Protein AF-H1SDD8-F1 (afdb_monomer_lite)

Secondary structure (DSSP, 8-state):
-HHHHHHHTTSS-TT----SSS-HHHHHHHHHHHHHTTS--S----HHHHHHHT--HHHHHHHHHHHHHHHHTS---SSSEEEEEETTTTEEEEEEEETTEEEEEEEEEEEEE-TTTSPPP--EEEEEEEEES--EE--HHHIIIIIHHHHHH-THHHHHTTEEEE-TT--EE-S--HHHHHHHHTTSSEEEEPSSTT-TTTTEEEE---SS---EE--S-GGGGGSS--EEESS-BEE-S-HHHHHHHHHSS-TTTSS-HHHHHHHHHH--TTSPPEEEEEEEEEEEE----------SS----PPPTTPPP---

Structure (mmCIF, N/CA/C/O backbone):
data_AF-H1SDD8-F1
#
_entry.id   AF-H1SDD8-F1
#
loop_
_atom_site.group_PDB
_atom_site.id
_atom_site.type_symbol
_atom_site.label_atom_id
_atom_site.label_alt_id
_atom_site.label_comp_id
_atom_site.label_asym_id
_atom_site.label_entity_id
_atom_site.label_seq_id
_atom_site.pdbx_PDB_ins_code
_atom_site.Cartn_x
_atom_site.Cartn_y
_atom_site.Cartn_z
_atom_site.occupancy
_atom_site.B_iso_or_equiv
_atom_site.auth_seq_id
_atom_site.auth_comp_id
_atom_site.auth_asym_id
_atom_site.auth_atom_id
_atom_site.pdbx_PDB_model_num
ATOM 1 N N . MET A 1 1 ? -33.979 -4.127 20.582 1.00 81.62 1 MET A N 1
ATOM 2 C CA . MET A 1 1 ? -32.885 -5.125 20.719 1.00 81.62 1 MET A CA 1
ATOM 3 C C . MET A 1 1 ? -31.499 -4.527 20.467 1.00 81.62 1 MET A C 1
ATOM 5 O O . MET A 1 1 ? -30.601 -4.806 21.251 1.00 81.62 1 MET A O 1
ATOM 9 N N . LEU A 1 2 ? -31.324 -3.675 19.447 1.00 91.50 2 LEU A N 1
ATOM 10 C CA . LEU A 1 2 ? -30.033 -3.052 19.117 1.00 91.50 2 LEU A CA 1
ATOM 11 C C . LEU A 1 2 ? -29.410 -2.240 20.269 1.00 91.50 2 LEU A C 1
ATOM 13 O O . LEU A 1 2 ? -28.258 -2.484 20.609 1.00 91.50 2 LEU A O 1
ATOM 17 N N . THR A 1 3 ? -30.174 -1.357 20.925 1.00 93.31 3 THR A N 1
ATOM 18 C CA . THR A 1 3 ? -29.691 -0.533 22.054 1.00 93.31 3 THR A CA 1
ATOM 19 C C . THR A 1 3 ? -29.060 -1.377 23.159 1.00 93.31 3 THR A C 1
ATOM 21 O O . THR A 1 3 ? -27.933 -1.122 23.565 1.00 93.31 3 THR A O 1
ATOM 24 N N . ARG A 1 4 ? -29.742 -2.447 23.595 1.00 91.94 4 ARG A N 1
ATOM 25 C CA . ARG A 1 4 ? -29.221 -3.365 24.623 1.00 91.94 4 ARG A CA 1
ATOM 26 C C . ARG A 1 4 ? -27.908 -4.016 24.194 1.00 91.94 4 ARG A C 1
ATOM 28 O O . ARG A 1 4 ? -27.012 -4.168 25.015 1.00 91.94 4 ARG A O 1
ATOM 35 N N . ARG A 1 5 ? -27.789 -4.384 22.915 1.00 91.06 5 ARG A N 1
ATOM 36 C CA . ARG A 1 5 ? -26.575 -5.002 22.376 1.00 91.06 5 ARG A CA 1
ATOM 37 C C . ARG A 1 5 ? -25.405 -4.019 22.360 1.00 91.06 5 ARG A C 1
ATOM 39 O O . ARG A 1 5 ? -24.327 -4.382 22.805 1.00 91.06 5 ARG A O 1
ATOM 46 N N . LEU A 1 6 ? -25.620 -2.789 21.896 1.00 93.69 6 LEU A N 1
ATOM 47 C CA . LEU A 1 6 ? -24.585 -1.748 21.878 1.00 93.69 6 LEU A CA 1
ATOM 48 C C . LEU A 1 6 ? -24.144 -1.352 23.294 1.00 93.69 6 LEU A C 1
ATOM 50 O O . LEU A 1 6 ? -22.951 -1.184 23.518 1.00 93.69 6 LEU A O 1
ATOM 54 N N . ILE A 1 7 ? -25.067 -1.302 24.264 1.00 93.25 7 ILE A N 1
ATOM 55 C CA . ILE A 1 7 ? -24.722 -1.118 25.685 1.00 93.25 7 ILE A CA 1
ATOM 56 C C . ILE A 1 7 ? -23.841 -2.274 26.173 1.00 93.25 7 ILE A C 1
ATOM 58 O O . ILE A 1 7 ? -22.775 -2.042 26.733 1.00 93.25 7 ILE A O 1
ATOM 62 N N . ALA A 1 8 ? -24.245 -3.524 25.919 1.00 90.25 8 ALA A N 1
ATOM 63 C CA . ALA A 1 8 ? -23.480 -4.700 26.339 1.00 90.25 8 ALA A CA 1
ATOM 64 C C . ALA A 1 8 ? -22.079 -4.771 25.704 1.00 90.25 8 ALA A C 1
ATOM 66 O O . ALA A 1 8 ? -21.167 -5.351 26.286 1.00 90.25 8 ALA A O 1
ATOM 67 N N . MET A 1 9 ? -21.903 -4.187 24.516 1.00 89.44 9 MET A N 1
ATOM 68 C CA . MET A 1 9 ? -20.621 -4.118 23.811 1.00 89.44 9 MET A CA 1
ATOM 69 C C . MET A 1 9 ? -19.802 -2.859 24.141 1.00 89.44 9 MET A C 1
ATOM 71 O O . MET A 1 9 ? -18.675 -2.745 23.662 1.00 89.44 9 MET A O 1
ATOM 75 N N . GLY A 1 10 ? -20.337 -1.939 24.953 1.00 91.06 10 GLY A N 1
ATOM 76 C CA . GLY A 1 10 ? -19.668 -0.700 25.357 1.00 91.06 10 GLY A CA 1
ATOM 77 C C . GLY A 1 10 ? -19.708 0.429 24.322 1.00 91.06 10 GLY A C 1
ATOM 78 O O . GLY A 1 10 ? -19.039 1.440 24.508 1.00 91.06 10 GLY A O 1
ATOM 79 N N . ASP A 1 11 ? -20.487 0.284 23.248 1.00 93.06 11 ASP A N 1
ATOM 80 C CA . ASP A 1 11 ? -20.639 1.311 22.207 1.00 93.06 11 ASP A CA 1
ATOM 81 C C . ASP A 1 11 ? -21.751 2.328 22.547 1.00 93.06 11 ASP A C 1
ATOM 83 O O . ASP A 1 11 ? -21.907 3.336 21.864 1.00 93.06 11 ASP A O 1
ATOM 87 N N . LEU A 1 12 ? -22.523 2.085 23.615 1.00 93.69 12 LEU A N 1
ATOM 88 C CA . LEU A 1 12 ? -23.492 3.022 24.190 1.00 93.69 12 LEU A CA 1
ATOM 89 C C . LEU A 1 12 ? -23.361 3.088 25.719 1.00 93.69 12 LEU A C 1
ATOM 91 O O . LEU A 1 12 ? -23.134 2.050 26.344 1.00 93.69 12 LEU A O 1
ATOM 95 N N . PRO A 1 13 ? -23.584 4.260 26.346 1.00 92.12 13 PRO A N 1
ATOM 96 C CA . PRO A 1 13 ? -23.609 4.380 27.800 1.00 92.12 13 PRO A CA 1
ATOM 97 C C . PRO A 1 13 ? -24.687 3.507 28.451 1.00 92.12 13 PRO A C 1
ATOM 99 O O . PRO A 1 13 ? -25.819 3.406 27.962 1.00 92.12 13 PRO A O 1
ATOM 102 N N . THR A 1 14 ? -24.360 2.932 29.607 1.00 92.00 14 THR A N 1
ATOM 103 C CA . THR A 1 14 ? -25.322 2.208 30.444 1.00 92.00 14 THR A CA 1
ATOM 104 C C . THR A 1 14 ? -26.494 3.116 30.818 1.00 92.00 14 THR A C 1
ATOM 106 O O . THR A 1 14 ? -26.300 4.273 31.175 1.00 92.00 14 THR A O 1
ATOM 109 N N . GLY A 1 15 ? -27.719 2.593 30.731 1.00 88.00 15 GLY A N 1
ATOM 110 C CA . GLY A 1 15 ? -28.938 3.350 31.034 1.00 88.00 15 GLY A CA 1
ATOM 111 C C . GLY A 1 15 ? -29.490 4.185 29.875 1.00 88.00 15 GLY A C 1
ATOM 112 O O . GLY A 1 15 ? -30.541 4.796 30.038 1.00 88.00 15 GLY A O 1
ATOM 113 N N . THR A 1 16 ? -28.846 4.181 28.699 1.00 89.50 16 THR A N 1
ATOM 114 C CA . THR A 1 16 ? -29.403 4.832 27.501 1.00 89.50 16 THR A CA 1
ATOM 115 C C . THR A 1 16 ? -30.778 4.229 27.163 1.00 89.50 16 THR A C 1
ATOM 117 O O . THR A 1 16 ? -30.857 3.020 26.905 1.00 89.50 16 THR A O 1
ATOM 120 N N . PRO A 1 17 ? -31.864 5.028 27.155 1.00 88.88 17 PRO A N 1
ATOM 121 C CA . PRO A 1 17 ? -33.187 4.533 26.799 1.00 88.88 17 PRO A CA 1
ATOM 122 C C . PRO A 1 17 ? -33.208 4.102 25.331 1.00 88.88 17 PRO A C 1
ATOM 124 O O . PRO A 1 17 ? -32.491 4.646 24.491 1.00 88.88 17 PRO A O 1
ATOM 127 N N . ALA A 1 18 ? -34.023 3.099 25.011 1.00 88.19 18 ALA A N 1
ATOM 128 C CA . ALA A 1 18 ? -34.218 2.693 23.626 1.00 88.19 18 ALA A CA 1
ATOM 129 C C . ALA A 1 18 ? -35.155 3.704 22.942 1.00 88.19 18 ALA A C 1
ATOM 131 O O . ALA A 1 18 ? -36.314 3.780 23.351 1.00 88.19 18 ALA A O 1
ATOM 132 N N . PRO A 1 19 ? -34.688 4.478 21.944 1.00 88.75 19 PRO A N 1
ATOM 133 C CA . PRO A 1 19 ? -35.568 5.387 21.224 1.00 88.75 19 PRO A CA 1
ATOM 134 C C . PRO A 1 19 ? -36.545 4.597 20.343 1.00 88.75 19 PRO A C 1
ATOM 136 O O . PRO A 1 19 ? -36.242 3.483 19.907 1.00 88.75 19 PRO A O 1
ATOM 139 N N . GLU A 1 20 ? -37.707 5.184 20.054 1.00 88.50 20 GLU A N 1
ATOM 140 C CA . GLU A 1 20 ? -38.685 4.607 19.118 1.00 88.50 20 GLU A CA 1
ATOM 141 C C . GLU A 1 20 ? -38.186 4.642 17.669 1.00 88.50 20 GLU A C 1
ATOM 143 O O . GLU A 1 20 ? -38.521 3.772 16.864 1.00 88.50 20 GLU A O 1
ATOM 148 N N . ARG A 1 21 ? -37.361 5.641 17.339 1.00 91.69 21 ARG A N 1
ATOM 149 C CA . ARG A 1 21 ? -36.772 5.842 16.015 1.00 91.69 21 ARG A CA 1
ATOM 150 C C . ARG A 1 21 ? -35.261 5.689 16.055 1.00 91.69 21 ARG A C 1
ATOM 152 O O . ARG A 1 21 ? -34.610 5.866 17.081 1.00 91.69 21 ARG A O 1
ATOM 159 N N . TYR A 1 22 ? -34.699 5.346 14.903 1.00 93.50 22 TYR A N 1
ATOM 160 C CA . TYR A 1 22 ? -33.258 5.251 14.736 1.00 93.50 22 TYR A CA 1
ATOM 161 C C . TYR A 1 22 ? -32.640 6.648 14.588 1.00 93.50 22 TYR A C 1
ATOM 163 O O . TYR A 1 22 ? -32.535 7.173 13.483 1.00 93.50 22 TYR A O 1
ATOM 171 N N . GLU A 1 23 ? -32.267 7.261 15.710 1.00 92.12 23 GLU A N 1
ATOM 172 C CA . GLU A 1 23 ? -31.730 8.624 15.752 1.00 92.12 23 GLU A CA 1
ATOM 173 C C . GLU A 1 23 ? -30.894 8.884 17.017 1.00 92.12 23 GLU A C 1
ATOM 175 O O . GLU A 1 23 ? -30.778 8.032 17.906 1.00 92.12 23 GLU A O 1
ATOM 180 N N . GLY A 1 24 ? -30.294 10.076 17.087 1.00 92.06 24 GLY A N 1
ATOM 181 C CA . GLY A 1 24 ? -29.612 10.585 18.275 1.00 92.06 24 GLY A CA 1
ATOM 182 C C . GLY A 1 24 ? -28.550 9.630 18.822 1.00 92.06 24 GLY A C 1
ATOM 183 O O . GLY A 1 24 ? -27.691 9.144 18.085 1.00 92.06 24 GLY A O 1
ATOM 184 N N . ALA A 1 25 ? -28.631 9.342 20.125 1.00 92.56 25 ALA A N 1
ATOM 185 C CA . ALA A 1 25 ? -27.662 8.502 20.824 1.00 92.56 25 ALA A CA 1
ATOM 186 C C . ALA A 1 25 ? -27.505 7.118 20.179 1.00 92.56 25 ALA A C 1
ATOM 188 O O . ALA A 1 25 ? -26.386 6.634 20.065 1.00 92.56 25 ALA A O 1
ATOM 189 N N . LEU A 1 26 ? -28.595 6.501 19.704 1.00 94.56 26 LEU A N 1
ATOM 190 C CA . LEU A 1 26 ? -28.535 5.173 19.092 1.00 94.56 26 LEU A CA 1
ATOM 191 C C . LEU A 1 26 ? -27.703 5.175 17.801 1.00 94.56 26 LEU A C 1
ATOM 193 O O . LEU A 1 26 ? -26.900 4.264 17.604 1.00 94.56 26 LEU A O 1
ATOM 197 N N . MET A 1 27 ? -27.862 6.201 16.959 1.00 95.50 27 MET A N 1
ATOM 198 C CA . MET A 1 27 ? -27.070 6.357 15.735 1.00 95.50 27 MET A CA 1
ATOM 199 C C . MET A 1 27 ? -25.587 6.578 16.057 1.00 95.50 27 MET A C 1
ATOM 201 O O . MET A 1 27 ? -24.725 5.954 15.439 1.00 95.50 27 MET A O 1
ATOM 205 N N . GLU A 1 28 ? -25.277 7.404 17.057 1.00 94.94 28 GLU A N 1
ATOM 206 C CA . GLU A 1 28 ? -23.892 7.626 17.493 1.00 94.94 28 GLU A CA 1
ATOM 207 C C . GLU A 1 28 ? -23.254 6.354 18.071 1.00 94.94 28 GLU A C 1
ATOM 209 O O . GLU A 1 28 ? -22.088 6.068 17.799 1.00 94.94 28 GLU A O 1
ATOM 214 N N . GLY A 1 29 ? -24.029 5.520 18.768 1.00 95.56 29 GLY A N 1
ATOM 215 C CA . GLY A 1 29 ? -23.564 4.208 19.219 1.00 95.56 29 GLY A CA 1
ATOM 216 C C . GLY A 1 29 ? -23.262 3.240 18.075 1.00 95.56 29 GLY A C 1
ATOM 217 O O . GLY A 1 29 ? -22.287 2.491 18.131 1.00 95.56 29 GLY A O 1
ATOM 218 N N . VAL A 1 30 ? -24.049 3.272 16.994 1.00 96.31 30 VAL A N 1
ATOM 219 C CA . VAL A 1 30 ? -23.735 2.492 15.786 1.00 96.31 30 VAL A CA 1
ATOM 220 C C . VAL A 1 30 ? -22.469 3.011 15.112 1.00 96.31 30 VAL A C 1
ATOM 222 O O . VAL A 1 30 ? -21.636 2.195 14.725 1.00 96.31 30 VAL A O 1
ATOM 225 N N . LYS A 1 31 ? -22.265 4.330 15.026 1.00 94.94 31 LYS A N 1
ATOM 226 C CA . LYS A 1 31 ? -21.018 4.902 14.489 1.00 94.94 31 LYS A CA 1
ATOM 227 C C . LYS A 1 31 ? -19.799 4.499 15.314 1.00 94.94 31 LYS A C 1
ATOM 229 O O . LYS A 1 31 ? -18.772 4.133 14.744 1.00 94.94 31 LYS A O 1
ATOM 234 N N . ALA A 1 32 ? -19.915 4.505 16.643 1.00 94.38 32 ALA A N 1
ATOM 235 C CA . ALA A 1 32 ? -18.865 4.020 17.538 1.00 94.38 32 ALA A CA 1
ATOM 236 C C . ALA A 1 32 ? -18.558 2.531 17.291 1.00 94.38 32 ALA A C 1
ATOM 238 O O . ALA A 1 32 ? -17.394 2.159 17.113 1.00 94.38 32 ALA A O 1
ATOM 239 N N . PHE A 1 33 ? -19.600 1.700 17.172 1.00 94.12 33 PHE A N 1
ATOM 240 C CA . PHE A 1 33 ? -19.468 0.288 16.816 1.00 94.12 33 PHE A CA 1
ATOM 241 C C . PHE A 1 33 ? -18.785 0.099 15.453 1.00 94.12 33 PHE A C 1
ATOM 243 O O . PHE A 1 33 ? -17.849 -0.694 15.345 1.00 94.12 33 PHE A O 1
ATOM 250 N N . GLN A 1 34 ? -19.218 0.824 14.419 1.00 92.12 34 GLN A N 1
ATOM 251 C CA . GLN A 1 34 ? -18.648 0.767 13.071 1.00 92.12 34 GLN A CA 1
ATOM 252 C C . GLN A 1 34 ? -17.165 1.133 13.083 1.00 92.12 34 GLN A C 1
ATOM 254 O O . GLN A 1 34 ? -16.343 0.350 12.606 1.00 92.12 34 GLN A O 1
ATOM 259 N N . ALA A 1 35 ? -16.813 2.253 13.718 1.00 87.62 35 ALA A N 1
ATOM 260 C CA . ALA A 1 35 ? -15.433 2.705 13.842 1.00 87.62 35 ALA A CA 1
ATOM 261 C C . ALA A 1 35 ? -14.548 1.658 14.538 1.00 87.62 35 ALA A C 1
ATOM 263 O O . ALA A 1 35 ? -13.446 1.363 14.073 1.00 87.62 35 ALA A O 1
ATOM 264 N N . ARG A 1 36 ? -15.042 1.039 15.620 1.00 86.75 36 ARG A N 1
ATOM 265 C CA . ARG A 1 36 ? -14.322 -0.013 16.353 1.00 86.75 36 ARG A CA 1
ATOM 266 C C . ARG A 1 36 ? -14.143 -1.302 15.546 1.00 86.75 36 ARG A C 1
ATOM 268 O O . ARG A 1 36 ? -13.187 -2.031 15.782 1.00 86.75 36 ARG A O 1
ATOM 275 N N . HIS A 1 37 ? -15.028 -1.569 14.589 1.00 85.69 37 HIS A N 1
ATOM 276 C CA . HIS A 1 37 ? -14.949 -2.724 13.689 1.00 85.69 37 HIS A CA 1
ATOM 277 C C . HIS A 1 37 ? -14.279 -2.405 12.341 1.00 85.69 37 HIS A C 1
ATOM 279 O O . HIS A 1 37 ? -14.292 -3.253 11.448 1.00 85.69 37 HIS A O 1
ATOM 285 N N . GLY A 1 38 ? -13.698 -1.210 12.176 1.00 78.00 38 GLY A N 1
ATOM 286 C CA . GLY A 1 38 ? -13.032 -0.800 10.935 1.00 78.00 38 GLY A CA 1
ATOM 287 C C . GLY A 1 38 ? -13.984 -0.627 9.745 1.00 78.00 38 GLY A C 1
ATOM 288 O O . GLY A 1 38 ? -13.569 -0.812 8.602 1.00 78.00 38 GLY A O 1
ATOM 289 N N . LEU A 1 39 ? -15.256 -0.324 10.014 1.00 85.62 39 LEU A N 1
ATOM 290 C CA . LEU A 1 39 ? -16.280 0.006 9.021 1.00 85.62 39 LEU A CA 1
ATOM 291 C C . LEU A 1 39 ? -16.423 1.528 8.884 1.00 85.62 39 LEU A C 1
ATOM 293 O O . LEU A 1 39 ? -16.072 2.272 9.804 1.00 85.62 39 LEU A O 1
ATOM 297 N N . GLU A 1 40 ? -17.010 1.975 7.774 1.00 84.56 40 GLU A N 1
ATOM 298 C CA . GLU A 1 40 ? -17.389 3.375 7.585 1.00 84.56 40 GLU A CA 1
ATOM 299 C C . GLU A 1 40 ? -18.383 3.776 8.682 1.00 84.56 40 GLU A C 1
ATOM 301 O O . GLU A 1 40 ? -19.420 3.138 8.861 1.00 84.56 40 GLU A O 1
ATOM 306 N N . ALA A 1 41 ? -18.043 4.806 9.459 1.00 91.81 41 ALA A N 1
ATOM 307 C CA . ALA A 1 41 ? -18.846 5.273 10.588 1.00 91.81 41 ALA A CA 1
ATOM 308 C C . ALA A 1 41 ? -19.965 6.227 10.128 1.00 91.81 41 ALA A C 1
ATOM 310 O O . ALA A 1 41 ? -20.083 7.358 10.605 1.00 91.81 41 ALA A O 1
ATOM 311 N N . ASP A 1 42 ? -20.763 5.779 9.162 1.00 92.19 42 ASP A N 1
ATOM 312 C CA . ASP A 1 42 ? -21.876 6.524 8.563 1.00 92.19 42 ASP A CA 1
ATOM 313 C C . ASP A 1 42 ? -23.170 6.444 9.393 1.00 92.19 42 ASP A C 1
ATOM 315 O O . ASP A 1 42 ? -24.102 7.223 9.193 1.00 92.19 42 ASP A O 1
ATOM 319 N N . GLY A 1 43 ? -23.226 5.530 10.364 1.00 93.88 43 GLY A N 1
ATOM 320 C CA . GLY A 1 43 ? -24.419 5.230 11.141 1.00 93.88 43 GLY A CA 1
ATOM 321 C C . GLY A 1 43 ? -25.449 4.407 10.367 1.00 93.88 43 GLY A C 1
ATOM 322 O O . GLY A 1 43 ? -26.547 4.208 10.873 1.00 93.88 43 GLY A O 1
ATOM 323 N N . ALA A 1 44 ? -25.156 3.905 9.169 1.00 95.12 44 ALA A N 1
ATOM 324 C CA . ALA A 1 44 ? -26.053 3.037 8.421 1.00 95.12 44 ALA A CA 1
ATOM 325 C C . ALA A 1 44 ? -25.840 1.560 8.794 1.00 95.12 44 ALA A C 1
ATOM 327 O O . ALA A 1 44 ? -24.739 1.003 8.760 1.00 95.12 44 ALA A O 1
ATOM 328 N N . ILE A 1 45 ? -26.930 0.855 9.097 1.00 95.12 45 ILE A N 1
ATOM 329 C CA . ILE A 1 45 ? -26.884 -0.587 9.381 1.00 95.12 45 ILE A CA 1
ATOM 330 C C . ILE A 1 45 ? -26.955 -1.366 8.060 1.00 95.12 45 ILE A C 1
ATOM 332 O O . ILE A 1 45 ? -27.940 -2.031 7.750 1.00 95.12 45 ILE A O 1
ATOM 336 N N . GLY A 1 46 ? -25.902 -1.247 7.252 1.00 93.50 46 GLY A N 1
ATOM 337 C CA . GLY A 1 46 ? -25.737 -2.019 6.021 1.00 93.50 46 GLY A CA 1
ATOM 338 C C . GLY A 1 46 ? -25.334 -3.475 6.279 1.00 93.50 46 GLY A C 1
ATOM 339 O O . GLY A 1 46 ? -25.129 -3.901 7.419 1.00 93.50 46 GLY A O 1
ATOM 340 N N . ALA A 1 47 ? -25.147 -4.245 5.202 1.00 92.06 47 ALA A N 1
ATOM 341 C CA . ALA A 1 47 ? -24.782 -5.664 5.279 1.00 92.06 47 ALA A CA 1
ATOM 342 C C . ALA A 1 47 ? -23.503 -5.921 6.103 1.00 92.06 47 ALA A C 1
ATOM 344 O O . ALA A 1 47 ? -23.448 -6.883 6.866 1.00 92.06 47 ALA A O 1
ATOM 345 N N . GLY A 1 48 ? -22.496 -5.044 5.998 1.00 89.00 48 GLY A N 1
ATOM 346 C CA . GLY A 1 48 ? -21.256 -5.141 6.779 1.00 89.00 48 GLY A CA 1
ATOM 347 C C . GLY A 1 48 ? -21.475 -4.930 8.280 1.00 89.00 48 GLY A C 1
ATOM 348 O O . GLY A 1 48 ? -21.036 -5.752 9.088 1.00 89.00 48 GLY A O 1
ATOM 349 N N . THR A 1 49 ? -22.209 -3.875 8.652 1.00 94.00 49 THR A N 1
ATOM 350 C CA . THR A 1 49 ? -22.585 -3.591 10.047 1.00 94.00 49 THR A CA 1
ATOM 351 C C . THR A 1 49 ? -23.392 -4.749 10.628 1.00 94.00 49 THR A C 1
ATOM 353 O O . THR A 1 49 ? -23.078 -5.241 11.711 1.00 94.00 49 THR A O 1
ATOM 356 N N . LEU A 1 50 ? -24.387 -5.243 9.885 1.00 94.12 50 LEU A N 1
ATOM 357 C CA . LEU A 1 50 ? -25.229 -6.359 10.310 1.00 94.12 50 LEU A CA 1
ATOM 358 C C . LEU A 1 50 ? -24.429 -7.658 10.480 1.00 94.12 50 LEU A C 1
ATOM 360 O O . LEU A 1 50 ? -24.615 -8.367 11.467 1.00 94.12 50 LEU A O 1
ATOM 364 N N . ALA A 1 51 ? -23.503 -7.955 9.566 1.00 92.69 51 ALA A N 1
ATOM 365 C CA . ALA A 1 51 ? -22.635 -9.124 9.674 1.00 92.69 51 ALA A CA 1
ATOM 366 C C . ALA A 1 51 ? -21.779 -9.084 10.950 1.00 92.69 51 ALA A C 1
ATOM 368 O O . ALA A 1 51 ? -21.703 -10.086 11.659 1.00 92.69 51 ALA A O 1
ATOM 369 N N . GLN A 1 52 ? -21.186 -7.930 11.286 1.00 91.94 52 GLN A N 1
ATOM 370 C CA . GLN A 1 52 ? -20.411 -7.777 12.524 1.00 91.94 52 GLN A CA 1
ATOM 371 C C . GLN A 1 52 ? -21.289 -7.839 13.773 1.00 91.94 52 GLN A C 1
ATOM 373 O O . GLN A 1 52 ? -20.903 -8.470 14.759 1.00 91.94 52 GLN A O 1
ATOM 378 N N . LEU A 1 53 ? -22.481 -7.238 13.725 1.00 91.81 53 LEU A N 1
ATOM 379 C CA . LEU A 1 53 ? -23.460 -7.346 14.803 1.00 91.81 53 LEU A CA 1
ATOM 380 C C . LEU A 1 53 ? -23.885 -8.797 15.025 1.00 91.81 53 LEU A C 1
ATOM 382 O O . LEU A 1 53 ? -24.153 -9.150 16.159 1.00 91.81 53 LEU A O 1
ATOM 386 N N . ASN A 1 54 ? -23.913 -9.649 14.001 1.00 92.31 54 ASN A N 1
ATOM 387 C CA . ASN A 1 54 ? -24.331 -11.047 14.129 1.00 92.31 54 ASN A CA 1
ATOM 388 C C . ASN A 1 54 ? -23.217 -12.011 14.566 1.00 92.31 54 ASN A C 1
ATOM 390 O O . ASN A 1 54 ? -23.499 -13.185 14.806 1.00 92.31 54 ASN A O 1
ATOM 394 N N . VAL A 1 55 ? -21.975 -11.547 14.739 1.00 90.12 55 VAL A N 1
ATOM 395 C CA . VAL A 1 55 ? -20.901 -12.389 15.289 1.00 90.12 55 VAL A CA 1
ATOM 396 C C . VAL A 1 55 ? -21.251 -12.788 16.726 1.00 90.12 55 VAL A C 1
ATOM 398 O O . VAL A 1 55 ? -21.557 -11.940 17.570 1.00 90.12 55 VAL A O 1
ATOM 401 N N . SER A 1 56 ? -21.222 -14.093 17.013 1.00 91.12 56 SER A N 1
ATOM 402 C CA . SER A 1 56 ? -21.520 -14.603 18.352 1.00 91.12 56 SER A CA 1
ATOM 403 C C . SER A 1 56 ? -20.383 -14.295 19.337 1.00 91.12 56 SER A C 1
ATOM 405 O O . SER A 1 56 ? -19.215 -14.276 18.933 1.00 91.12 56 SER A O 1
ATOM 407 N N . PRO A 1 57 ? -20.679 -14.114 20.639 1.00 88.12 57 PRO A N 1
ATOM 408 C CA . PRO A 1 57 ? -19.645 -13.929 21.656 1.00 88.12 57 PRO A CA 1
ATOM 409 C C . PRO A 1 57 ? -18.591 -15.042 21.647 1.00 88.12 57 PRO A C 1
ATOM 411 O O . PRO A 1 57 ? -17.404 -14.743 21.659 1.00 88.12 57 PRO A O 1
ATOM 414 N N . ALA A 1 58 ? -19.001 -16.309 21.511 1.00 91.12 58 ALA A N 1
ATOM 415 C CA . ALA A 1 58 ? -18.078 -17.444 21.420 1.00 91.12 58 ALA A CA 1
ATOM 416 C C . ALA A 1 58 ? -17.122 -17.336 20.215 1.00 91.12 58 ALA A C 1
ATOM 418 O O . ALA A 1 58 ? -15.918 -17.548 20.353 1.00 91.12 58 ALA A O 1
ATOM 419 N N . SER A 1 59 ? -17.630 -16.926 19.045 1.00 88.81 59 SER A N 1
ATOM 420 C CA . SER A 1 59 ? -16.782 -16.689 17.866 1.00 88.81 59 SER A CA 1
ATOM 421 C C . SER A 1 59 ? -15.798 -15.543 18.101 1.00 88.81 59 SER A C 1
ATOM 423 O O . SER A 1 59 ? -14.647 -15.617 17.672 1.00 88.81 59 SER A O 1
ATOM 425 N N . ARG A 1 60 ? -16.230 -14.485 18.801 1.00 87.44 60 ARG A N 1
ATOM 426 C CA . ARG A 1 60 ? -15.368 -13.346 19.131 1.00 87.44 60 ARG A CA 1
ATOM 427 C C . ARG A 1 60 ? -14.284 -13.730 20.139 1.00 87.44 60 ARG A C 1
ATOM 429 O O . ARG A 1 60 ? -13.135 -13.364 19.923 1.00 87.44 60 ARG A O 1
ATOM 436 N N . VAL A 1 61 ? -14.612 -14.510 21.171 1.00 88.44 61 VAL A N 1
ATOM 437 C CA . VAL A 1 61 ? -13.630 -15.061 22.123 1.00 88.44 61 VAL A CA 1
ATOM 438 C C . VAL A 1 61 ? -12.577 -15.872 21.376 1.00 88.44 61 VAL A C 1
ATOM 440 O O . VAL A 1 61 ? -11.390 -15.593 21.515 1.00 88.44 61 VAL A O 1
ATOM 443 N N . ARG A 1 62 ? -12.992 -16.771 20.475 1.00 88.44 62 ARG A N 1
ATOM 444 C CA . ARG A 1 62 ? -12.050 -17.553 19.665 1.00 88.44 62 ARG A CA 1
ATOM 445 C C . ARG A 1 62 ? -11.136 -16.679 18.801 1.00 88.44 62 ARG A C 1
ATOM 447 O O . ARG A 1 62 ? -9.950 -16.965 18.661 1.00 88.44 62 ARG A O 1
ATOM 454 N N . GLN A 1 63 ? -11.663 -15.606 18.212 1.00 83.62 63 GLN A N 1
ATOM 455 C CA . GLN A 1 63 ? -10.846 -14.648 17.458 1.00 83.62 63 GLN A CA 1
ATOM 456 C C . GLN A 1 63 ? -9.835 -13.917 18.350 1.00 83.62 63 GLN A C 1
ATOM 458 O O . GLN A 1 63 ? -8.698 -13.703 17.921 1.00 83.62 63 GLN A O 1
ATOM 463 N N . ILE A 1 64 ? -10.229 -13.552 19.573 1.00 84.00 64 ILE A N 1
ATOM 464 C CA . ILE A 1 64 ? -9.345 -12.923 20.562 1.00 84.00 64 ILE A CA 1
ATOM 465 C C . ILE A 1 64 ? -8.241 -13.900 20.973 1.00 84.00 64 ILE A C 1
ATOM 467 O O . ILE A 1 64 ? -7.078 -13.524 20.904 1.00 84.00 64 ILE A O 1
ATOM 471 N N . GLU A 1 65 ? -8.563 -15.156 21.295 1.00 87.69 65 GLU A N 1
ATOM 472 C CA . GLU A 1 65 ? -7.577 -16.204 21.612 1.00 87.69 65 GLU A CA 1
ATOM 473 C C . GLU A 1 65 ? -6.531 -16.362 20.506 1.00 87.69 65 GLU A C 1
ATOM 475 O O . GLU A 1 65 ? -5.332 -16.314 20.765 1.00 87.69 65 GLU A O 1
ATOM 480 N N . LEU A 1 66 ? -6.975 -16.486 19.251 1.00 83.44 66 LEU A N 1
ATOM 481 C CA . LEU A 1 66 ? -6.071 -16.604 18.105 1.00 83.44 66 LEU A CA 1
ATOM 482 C C . LEU A 1 66 ? -5.214 -15.347 17.912 1.00 83.44 66 LEU A C 1
ATOM 484 O O . LEU A 1 66 ? -4.068 -15.440 17.476 1.00 83.44 66 LEU A O 1
ATOM 488 N N . THR A 1 67 ? -5.760 -14.169 18.218 1.00 79.31 67 THR A N 1
ATOM 489 C CA . THR A 1 67 ? -5.020 -12.903 18.141 1.00 79.31 67 THR A CA 1
ATOM 490 C C . THR A 1 67 ? -3.981 -12.804 19.256 1.00 79.31 67 THR A C 1
ATOM 492 O O . THR A 1 67 ? -2.849 -12.416 18.980 1.00 79.31 67 THR A O 1
ATOM 495 N N . LEU A 1 68 ? -4.329 -13.194 20.485 1.00 82.12 68 LEU A N 1
ATOM 496 C CA . LEU A 1 68 ? -3.405 -13.267 21.619 1.00 82.12 68 LEU A CA 1
ATOM 497 C C . LEU A 1 68 ? -2.281 -14.261 21.349 1.00 82.12 68 LEU A C 1
ATOM 499 O O . LEU A 1 68 ? -1.125 -13.963 21.641 1.00 82.12 68 LEU A O 1
ATOM 503 N N . GLU A 1 69 ? -2.604 -15.396 20.730 1.00 83.56 69 GLU A N 1
ATOM 504 C CA . GLU A 1 69 ? -1.586 -16.340 20.301 1.00 83.56 69 GLU A CA 1
ATOM 505 C C . GLU A 1 69 ? -0.666 -15.674 19.278 1.00 83.56 69 GLU A C 1
ATOM 507 O O . GLU A 1 69 ? 0.516 -15.546 19.545 1.00 83.56 69 GLU A O 1
ATOM 512 N N . ARG A 1 70 ? -1.175 -15.087 18.187 1.00 79.44 70 ARG A N 1
ATOM 513 C CA . ARG A 1 70 ? -0.325 -14.356 17.219 1.00 79.44 70 ARG A CA 1
ATOM 514 C C . ARG A 1 70 ? 0.545 -13.269 17.857 1.00 79.44 70 ARG A C 1
ATOM 516 O O . ARG A 1 70 ? 1.690 -13.101 17.441 1.00 79.44 70 ARG A O 1
ATOM 523 N N . LEU A 1 71 ? 0.031 -12.547 18.854 1.00 74.94 71 LEU A N 1
ATOM 524 C CA . LEU A 1 71 ? 0.792 -11.527 19.578 1.00 74.94 71 LEU A CA 1
ATOM 525 C C . LEU A 1 71 ? 2.002 -12.119 20.310 1.00 74.94 71 LEU A C 1
ATOM 527 O O . LEU A 1 71 ? 3.065 -11.509 20.267 1.00 74.94 71 LEU A O 1
ATOM 531 N N . ARG A 1 72 ? 1.889 -13.318 20.900 1.00 78.56 72 ARG A N 1
ATOM 532 C CA . ARG A 1 72 ? 3.026 -14.009 21.545 1.00 78.56 72 ARG A CA 1
ATOM 533 C C . ARG A 1 72 ? 4.173 -14.296 20.579 1.00 78.56 72 ARG A C 1
ATOM 535 O O . ARG A 1 72 ? 5.329 -14.257 20.982 1.00 78.56 72 ARG A O 1
ATOM 542 N N . TRP A 1 73 ? 3.853 -14.551 19.312 1.00 69.44 73 TRP A N 1
ATOM 543 C CA . TRP A 1 73 ? 4.835 -14.827 18.259 1.00 69.44 73 TRP A CA 1
ATOM 544 C C . TRP A 1 73 ? 5.240 -13.571 17.477 1.00 69.44 73 TRP A C 1
ATOM 546 O O . TRP A 1 73 ? 6.078 -13.652 16.579 1.00 69.44 73 TRP A O 1
ATOM 556 N N . THR A 1 74 ? 4.653 -12.409 17.787 1.00 66.38 74 THR A N 1
ATOM 557 C CA . THR A 1 74 ? 4.996 -11.152 17.124 1.00 66.38 74 THR A CA 1
ATOM 558 C C . THR A 1 74 ? 6.222 -10.547 17.812 1.00 66.38 74 THR A C 1
ATOM 560 O O . THR A 1 74 ? 6.159 -10.213 18.995 1.00 66.38 74 THR A O 1
ATOM 563 N N . PRO A 1 75 ? 7.345 -10.366 17.101 1.00 61.66 75 PRO A N 1
ATOM 564 C CA . PRO A 1 75 ? 8.548 -9.771 17.665 1.00 61.66 75 PRO A CA 1
ATOM 565 C C . PRO A 1 75 ? 8.326 -8.269 17.845 1.00 61.66 75 PRO A C 1
ATOM 567 O O . PRO A 1 75 ? 8.555 -7.488 16.924 1.00 61.66 75 PRO A O 1
ATOM 570 N N . LEU A 1 76 ? 7.803 -7.856 19.000 1.00 62.75 76 LEU A N 1
ATOM 571 C CA . LEU A 1 76 ? 7.373 -6.471 19.204 1.00 62.75 76 LEU A CA 1
ATOM 572 C C . LEU A 1 76 ? 8.520 -5.509 19.538 1.00 62.75 76 LEU A C 1
ATOM 574 O O . LEU A 1 76 ? 8.296 -4.308 19.444 1.00 62.75 76 LEU A O 1
ATOM 578 N N . LEU A 1 77 ? 9.717 -5.984 19.919 1.00 62.75 77 LEU A N 1
ATOM 579 C CA . LEU A 1 77 ? 10.778 -5.129 20.480 1.00 62.75 77 LEU A CA 1
ATOM 580 C C . LEU A 1 77 ? 12.195 -5.674 20.237 1.00 62.75 77 LEU A C 1
ATOM 582 O O . LEU A 1 77 ? 12.888 -6.075 21.166 1.00 62.75 77 LEU A O 1
ATOM 586 N N . GLU A 1 78 ? 12.652 -5.684 18.988 1.00 67.88 78 GLU A N 1
ATOM 587 C CA . GLU A 1 78 ? 13.983 -6.233 18.656 1.00 67.88 78 GLU A CA 1
ATOM 588 C C . GLU A 1 78 ? 15.064 -5.195 18.382 1.00 67.88 78 GLU A C 1
ATOM 590 O O . GLU A 1 78 ? 16.205 -5.519 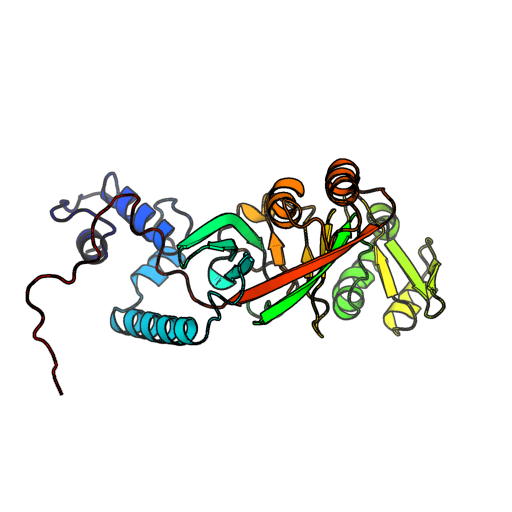18.053 1.00 67.88 78 GLU A O 1
ATOM 595 N N . GLY A 1 79 ? 14.724 -3.921 18.515 1.00 73.12 79 GLY A N 1
ATOM 596 C CA . GLY A 1 79 ? 15.697 -2.863 18.361 1.00 73.12 79 GLY A CA 1
ATOM 597 C C . GLY A 1 79 ? 15.207 -1.542 18.924 1.00 73.12 79 GLY A C 1
ATOM 598 O O . GLY A 1 79 ? 14.008 -1.357 19.138 1.00 73.12 79 GLY A O 1
ATOM 599 N N . PRO A 1 80 ? 16.128 -0.581 19.098 1.00 79.12 80 PRO A N 1
ATOM 600 C CA . PRO A 1 80 ? 15.791 0.754 19.577 1.00 79.12 80 PRO A CA 1
ATOM 601 C C . PRO A 1 80 ? 14.869 1.498 18.606 1.00 79.12 80 PRO A C 1
ATOM 603 O O . PRO A 1 80 ? 14.244 2.479 18.989 1.00 79.12 80 PRO A O 1
ATOM 606 N N . ARG A 1 81 ? 14.783 1.062 17.339 1.00 80.38 81 ARG A N 1
ATOM 607 C CA . ARG A 1 81 ? 13.853 1.576 16.328 1.00 80.38 81 ARG A CA 1
ATOM 608 C C . ARG A 1 81 ? 13.376 0.452 15.426 1.00 80.38 81 ARG A C 1
ATOM 610 O O . ARG A 1 81 ? 14.202 -0.335 14.973 1.00 80.38 81 ARG A O 1
ATOM 617 N N . MET A 1 82 ? 12.086 0.416 15.107 1.00 80.81 82 MET A N 1
ATOM 618 C CA . MET A 1 82 ? 11.518 -0.608 14.222 1.00 80.81 82 MET A CA 1
ATOM 619 C C . MET A 1 82 ? 10.258 -0.142 13.497 1.00 80.81 82 MET A C 1
ATOM 621 O O . MET A 1 82 ? 9.516 0.710 13.992 1.00 80.81 82 MET A O 1
ATOM 625 N N . ILE A 1 83 ? 10.021 -0.720 12.321 1.00 83.56 83 ILE A N 1
ATOM 626 C CA . ILE A 1 83 ? 8.775 -0.573 11.566 1.00 83.56 83 ILE A CA 1
ATOM 627 C C . ILE A 1 83 ? 7.934 -1.823 11.751 1.00 83.56 83 ILE A C 1
ATOM 629 O O . ILE A 1 83 ? 8.424 -2.924 11.523 1.00 83.56 83 ILE A O 1
ATOM 633 N N . VAL A 1 84 ? 6.659 -1.641 12.071 1.00 85.19 84 VAL A N 1
ATOM 634 C CA . VAL A 1 84 ? 5.674 -2.721 12.034 1.00 85.19 84 VAL A CA 1
ATOM 635 C C . VAL A 1 84 ? 4.543 -2.320 11.105 1.00 85.19 84 VAL A C 1
ATOM 637 O O . VAL A 1 84 ? 4.003 -1.216 11.204 1.00 85.19 84 VAL A O 1
ATOM 640 N N . VAL A 1 85 ? 4.200 -3.211 10.185 1.00 84.75 85 VAL A N 1
ATOM 641 C CA . VAL A 1 85 ? 3.028 -3.090 9.321 1.00 84.75 85 VAL A CA 1
ATOM 642 C C . VAL A 1 85 ? 1.988 -4.087 9.798 1.00 84.75 85 VAL A C 1
ATOM 644 O O . VAL A 1 85 ? 2.134 -5.289 9.584 1.00 84.75 85 VAL A O 1
ATOM 647 N N . ASN A 1 86 ? 0.918 -3.582 10.395 1.00 85.50 86 ASN A N 1
ATOM 648 C CA . ASN A 1 86 ? -0.237 -4.397 10.714 1.00 85.50 86 ASN A CA 1
ATOM 649 C C . ASN A 1 86 ? -1.099 -4.514 9.449 1.00 85.50 86 ASN A C 1
ATOM 651 O O . ASN A 1 86 ? -1.755 -3.557 9.018 1.00 85.50 86 ASN A O 1
ATOM 655 N N . VAL A 1 87 ? -1.030 -5.683 8.807 1.00 82.50 87 VAL A N 1
ATOM 656 C CA . VAL A 1 87 ? -1.693 -5.957 7.526 1.00 82.50 87 VAL A CA 1
ATOM 657 C C . VAL A 1 87 ? -3.221 -5.850 7.634 1.00 82.50 87 VAL A C 1
ATOM 659 O O . VAL A 1 87 ? -3.793 -5.128 6.816 1.00 82.50 87 VAL A O 1
ATOM 662 N N . PRO A 1 88 ? -3.906 -6.498 8.603 1.00 79.06 88 PRO A N 1
ATOM 663 C CA . PRO A 1 88 ? -5.363 -6.406 8.703 1.00 79.06 88 PRO A CA 1
ATOM 664 C C . PRO A 1 88 ? -5.863 -5.028 9.158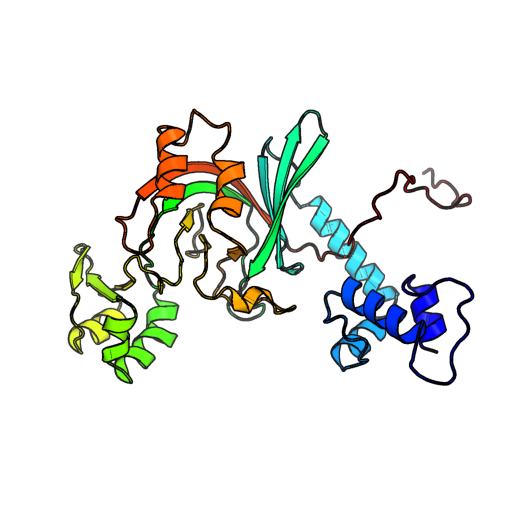 1.00 79.06 88 PRO A C 1
ATOM 666 O O . PRO A 1 88 ? -6.968 -4.644 8.786 1.00 79.06 88 PRO A O 1
ATOM 669 N N . GLU A 1 89 ? -5.073 -4.270 9.923 1.00 80.44 89 GLU A N 1
ATOM 670 C CA . GLU A 1 89 ? -5.416 -2.896 10.320 1.00 80.44 89 GLU A CA 1
ATOM 671 C C . GLU A 1 89 ? -5.163 -1.882 9.189 1.00 80.44 89 GLU A C 1
ATOM 673 O O . GLU A 1 89 ? -5.666 -0.756 9.213 1.00 80.44 89 GLU A O 1
ATOM 678 N N . PHE A 1 90 ? -4.388 -2.266 8.167 1.00 84.56 90 PHE A N 1
ATOM 679 C CA . PHE A 1 90 ? -3.907 -1.369 7.119 1.00 84.56 90 PHE A CA 1
ATOM 680 C C . PHE A 1 90 ? -3.200 -0.133 7.706 1.00 84.56 90 PHE A C 1
ATOM 682 O O . PHE A 1 90 ? -3.422 1.000 7.245 1.00 84.56 90 PHE A O 1
ATOM 689 N N . VAL A 1 91 ? -2.367 -0.345 8.730 1.00 84.19 91 VAL A N 1
ATOM 690 C CA . VAL A 1 91 ? -1.599 0.697 9.424 1.00 84.19 91 VAL A CA 1
ATOM 691 C C . VAL A 1 91 ? -0.132 0.288 9.553 1.00 84.19 91 VAL A C 1
ATOM 693 O O . VAL A 1 91 ? 0.202 -0.855 9.850 1.00 84.19 91 VAL A O 1
ATOM 696 N N . LEU A 1 92 ? 0.755 1.256 9.338 1.00 87.75 92 LEU A N 1
ATOM 697 C CA . LEU A 1 92 ? 2.175 1.168 9.651 1.00 87.75 92 LEU A CA 1
ATOM 698 C C . LEU A 1 92 ? 2.473 2.018 10.879 1.00 87.75 92 LEU A C 1
ATOM 700 O O . LEU A 1 92 ? 2.063 3.182 10.949 1.00 87.75 92 LEU A O 1
ATOM 704 N N . ARG A 1 93 ? 3.262 1.458 11.798 1.00 86.56 93 ARG A N 1
ATOM 705 C CA . ARG A 1 93 ? 3.801 2.158 12.962 1.00 86.56 93 ARG A CA 1
ATOM 706 C C . ARG A 1 93 ? 5.318 2.113 12.997 1.00 86.56 93 ARG A C 1
ATOM 708 O O . ARG A 1 93 ? 5.951 1.113 12.669 1.00 86.56 93 ARG A O 1
ATOM 715 N N . ALA A 1 94 ? 5.879 3.241 13.403 1.00 83.75 94 ALA A N 1
ATOM 716 C CA . ALA A 1 94 ? 7.289 3.426 13.672 1.00 83.75 94 ALA A CA 1
ATOM 717 C C . ALA A 1 94 ? 7.500 3.509 15.177 1.00 83.75 94 ALA A C 1
ATOM 719 O O . ALA A 1 94 ? 7.063 4.482 15.798 1.00 83.75 94 ALA A O 1
ATOM 720 N N . TYR A 1 95 ? 8.183 2.528 15.747 1.00 84.19 95 TYR A N 1
ATOM 721 C CA . TYR A 1 95 ? 8.477 2.497 17.171 1.00 84.19 95 TYR A CA 1
ATOM 722 C C . TYR A 1 95 ? 9.902 2.963 17.442 1.00 84.19 95 TYR A C 1
ATOM 724 O O . TYR A 1 95 ? 10.815 2.692 16.659 1.00 84.19 95 TYR A O 1
ATOM 732 N N . GLU A 1 96 ? 10.078 3.651 18.564 1.00 84.31 96 GLU A N 1
ATOM 733 C CA . GLU A 1 96 ? 11.366 3.902 19.204 1.00 84.31 96 GLU A CA 1
ATOM 734 C C . GLU A 1 96 ? 11.289 3.377 20.640 1.00 84.31 96 GLU A C 1
ATOM 736 O O . GLU A 1 96 ? 10.308 3.640 21.339 1.00 84.31 96 GLU A O 1
ATOM 741 N N . VAL A 1 97 ? 12.300 2.616 21.050 1.00 82.75 97 VAL A N 1
ATOM 742 C CA . VAL A 1 97 ? 12.368 1.948 22.352 1.00 82.75 97 VAL A CA 1
ATOM 743 C C . VAL A 1 97 ? 13.579 2.484 23.102 1.00 82.75 97 VAL A C 1
ATOM 745 O O . VAL A 1 97 ? 14.710 2.313 22.648 1.00 82.75 97 VAL A O 1
ATOM 748 N N . HIS A 1 98 ? 13.344 3.121 24.247 1.00 82.12 98 HIS A N 1
ATOM 749 C CA . HIS A 1 98 ? 14.386 3.586 25.168 1.00 82.12 98 HIS A CA 1
ATOM 750 C C . HIS A 1 98 ? 14.016 3.157 26.586 1.00 82.12 98 HIS A C 1
ATOM 752 O O . HIS A 1 98 ? 12.900 3.433 27.014 1.00 82.12 98 HIS A O 1
ATOM 758 N N . ASP A 1 99 ? 14.920 2.483 27.299 1.00 79.38 99 ASP A N 1
ATOM 759 C CA . ASP A 1 99 ? 14.731 2.071 28.701 1.00 79.38 99 ASP A CA 1
ATOM 760 C C . ASP A 1 99 ? 13.387 1.363 28.961 1.00 79.38 99 ASP A C 1
ATOM 762 O O . ASP A 1 99 ? 12.672 1.653 29.915 1.00 79.38 99 ASP A O 1
ATOM 766 N N . SER A 1 100 ? 13.012 0.441 28.066 1.00 75.19 100 SER A N 1
ATOM 767 C CA . SER A 1 100 ? 11.720 -0.277 28.068 1.00 75.19 100 SER A CA 1
ATOM 768 C C . SER A 1 100 ? 10.471 0.591 27.828 1.00 75.19 100 SER A C 1
ATOM 770 O O . SER A 1 100 ? 9.356 0.074 27.816 1.00 75.19 100 SER A O 1
ATOM 772 N N . ASN A 1 101 ? 10.628 1.891 27.565 1.00 80.94 101 ASN A N 1
ATOM 773 C CA . ASN A 1 101 ? 9.556 2.771 27.111 1.00 80.94 101 ASN A CA 1
ATOM 774 C C . ASN A 1 101 ? 9.405 2.684 25.587 1.00 80.94 101 ASN A C 1
ATOM 776 O O . ASN A 1 101 ? 10.320 3.031 24.834 1.00 80.94 101 ASN A O 1
ATOM 780 N N . VAL A 1 102 ? 8.230 2.246 25.137 1.00 83.12 102 VAL A N 1
ATOM 781 C CA . VAL A 1 102 ? 7.884 2.083 23.722 1.00 83.12 102 VAL A CA 1
ATOM 782 C C . VAL A 1 102 ? 7.094 3.297 23.252 1.00 83.12 102 VAL A C 1
ATOM 784 O O . VAL A 1 102 ? 5.978 3.543 23.703 1.00 83.12 102 VAL A O 1
ATOM 787 N N . GLN A 1 103 ? 7.650 4.049 22.305 1.00 83.44 103 GLN A N 1
ATOM 788 C CA . GLN A 1 103 ? 7.011 5.245 21.762 1.00 83.44 103 GLN A CA 1
ATOM 789 C C . GLN A 1 103 ? 6.698 5.084 20.277 1.00 83.44 103 GLN A C 1
ATOM 791 O O . GLN A 1 103 ? 7.587 4.818 19.468 1.00 83.44 103 GLN A O 1
ATOM 796 N N . VAL A 1 104 ? 5.444 5.335 19.895 1.00 85.44 104 VAL A N 1
ATOM 797 C CA . VAL A 1 104 ? 5.049 5.452 18.485 1.00 85.44 104 VAL A CA 1
ATOM 798 C C . VAL A 1 104 ? 5.462 6.833 17.978 1.00 85.44 104 VAL A C 1
ATOM 800 O O . VAL A 1 104 ? 4.873 7.848 18.342 1.00 85.44 104 VAL A O 1
ATOM 803 N N . LYS A 1 105 ? 6.491 6.886 17.131 1.00 84.12 105 LYS A N 1
ATOM 804 C CA . LYS A 1 105 ? 6.987 8.132 16.517 1.00 84.12 105 LYS A CA 1
ATOM 805 C C . LYS A 1 105 ? 6.225 8.501 15.255 1.00 84.12 105 LYS A C 1
ATOM 807 O O . LYS A 1 105 ? 6.181 9.672 14.882 1.00 84.12 105 LYS A O 1
ATOM 812 N N . VAL A 1 106 ? 5.670 7.497 14.579 1.00 84.00 106 VAL A N 1
ATOM 813 C CA . VAL A 1 106 ? 4.885 7.661 13.356 1.00 84.00 106 VAL A CA 1
ATOM 814 C C . VAL A 1 106 ? 3.794 6.616 13.318 1.00 84.00 106 VAL A C 1
ATOM 816 O O . VAL A 1 106 ? 4.051 5.443 13.572 1.00 84.00 106 VAL A O 1
ATOM 819 N N . GLU A 1 107 ? 2.611 7.046 12.914 1.00 85.75 107 GLU A N 1
ATOM 820 C CA . GLU A 1 107 ? 1.503 6.183 12.543 1.00 85.75 107 GLU A CA 1
ATOM 821 C C . GLU A 1 107 ? 0.954 6.673 11.203 1.00 85.75 107 GLU A C 1
ATOM 823 O O . GLU A 1 107 ? 0.808 7.880 10.987 1.00 85.75 107 GLU A O 1
ATOM 828 N N . MET A 1 108 ? 0.693 5.754 10.277 1.00 83.69 108 MET A N 1
ATOM 829 C CA . MET A 1 108 ? 0.089 6.093 8.991 1.00 83.69 108 MET A CA 1
ATOM 830 C C . MET A 1 108 ? -0.696 4.931 8.401 1.00 83.69 108 MET A C 1
ATOM 832 O O . MET A 1 108 ? -0.364 3.766 8.605 1.00 83.69 108 MET A O 1
ATOM 836 N N . LYS A 1 109 ? -1.712 5.262 7.601 1.00 85.81 109 LYS A N 1
ATOM 837 C CA . LYS A 1 109 ? -2.441 4.278 6.797 1.00 85.81 109 LYS A CA 1
ATOM 838 C C . LYS A 1 109 ? -1.512 3.659 5.752 1.00 85.81 109 LYS A C 1
ATOM 840 O O . LYS A 1 109 ? -0.666 4.356 5.190 1.00 85.81 109 LYS A O 1
ATOM 845 N N . VAL A 1 110 ? -1.723 2.384 5.446 1.00 85.88 110 VAL A N 1
ATOM 846 C CA . VAL A 1 110 ? -1.088 1.696 4.318 1.00 85.88 110 VAL A CA 1
ATOM 847 C C . VAL A 1 110 ? -2.116 1.081 3.368 1.00 85.88 110 VAL A C 1
ATOM 849 O O . VAL A 1 110 ? -3.268 0.863 3.740 1.00 85.88 110 VAL A O 1
ATOM 852 N N . ILE A 1 111 ? -1.688 0.810 2.137 1.00 83.06 111 ILE A N 1
ATOM 853 C CA . ILE A 1 111 ? -2.341 -0.114 1.201 1.00 83.06 111 ILE A CA 1
ATOM 854 C C . ILE A 1 111 ? -1.493 -1.379 1.168 1.00 83.06 111 ILE A C 1
ATOM 856 O O . ILE A 1 111 ? -0.271 -1.280 1.086 1.00 83.06 111 ILE A O 1
ATOM 860 N N . VAL A 1 112 ? -2.131 -2.539 1.230 1.00 85.12 112 VAL A N 1
ATOM 861 C CA . VAL A 1 112 ? -1.481 -3.857 1.241 1.00 85.12 112 VAL A CA 1
ATOM 862 C C . VAL A 1 112 ? -2.014 -4.715 0.097 1.00 85.12 112 VAL A C 1
ATOM 864 O O . VAL A 1 112 ? -2.906 -4.306 -0.656 1.00 85.12 112 VAL A O 1
ATOM 867 N N . GLY A 1 113 ? -1.444 -5.906 -0.036 1.00 80.19 113 GLY A N 1
ATOM 868 C CA . GLY A 1 113 ? -1.820 -6.897 -1.026 1.00 80.19 113 GLY A CA 1
ATOM 869 C C . GLY A 1 113 ? -3.270 -7.362 -0.915 1.00 80.19 113 GLY A C 1
ATOM 870 O O . GLY A 1 113 ? -3.829 -7.386 0.182 1.00 80.19 113 GLY A O 1
ATOM 871 N N . LYS A 1 114 ? -3.886 -7.762 -2.035 1.00 78.25 114 LYS A N 1
ATOM 872 C CA . LYS A 1 114 ? -5.239 -8.342 -2.036 1.00 78.25 114 LYS A CA 1
ATOM 873 C C . LYS A 1 114 ? -5.287 -9.583 -1.154 1.00 78.25 114 LYS A C 1
ATOM 875 O O . LYS A 1 114 ? -4.439 -10.467 -1.266 1.00 78.25 114 LYS A O 1
ATOM 880 N N . ALA A 1 115 ? -6.334 -9.698 -0.341 1.00 66.12 115 ALA A N 1
ATOM 881 C CA . ALA A 1 115 ? -6.461 -10.782 0.630 1.00 66.12 115 ALA A CA 1
ATOM 882 C C . ALA A 1 115 ? -6.599 -12.190 0.013 1.00 66.12 115 ALA A C 1
ATOM 884 O O . ALA A 1 115 ? -6.471 -13.171 0.739 1.00 66.12 115 ALA A O 1
ATOM 885 N N . LEU A 1 116 ? -6.865 -12.330 -1.288 1.00 62.00 116 LEU A N 1
ATOM 886 C CA . LEU A 1 116 ? -7.029 -13.632 -1.950 1.00 62.00 116 LEU A CA 1
ATOM 887 C C . LEU A 1 116 ? -5.861 -13.957 -2.882 1.00 62.00 116 LEU A C 1
ATOM 889 O O . LEU A 1 116 ? -5.214 -14.981 -2.688 1.00 62.00 116 LEU A O 1
ATOM 893 N N . ASP A 1 117 ? -5.550 -13.060 -3.818 1.00 66.75 117 ASP A N 1
ATOM 894 C CA . ASP A 1 117 ? -4.674 -13.395 -4.949 1.00 66.75 117 ASP A CA 1
ATOM 895 C C . ASP A 1 117 ? -3.226 -12.914 -4.781 1.00 66.75 117 ASP A C 1
ATOM 897 O O . ASP A 1 117 ? -2.309 -13.473 -5.377 1.00 66.75 117 ASP A O 1
ATOM 901 N N . THR A 1 118 ? -3.003 -11.854 -3.997 1.00 75.81 118 THR A N 1
ATOM 902 C CA . THR A 1 118 ? -1.708 -11.158 -3.915 1.00 75.81 118 THR A CA 1
ATOM 903 C C . THR A 1 118 ? -1.411 -10.680 -2.499 1.00 75.81 118 THR A C 1
ATOM 905 O O . THR A 1 118 ? -1.102 -9.510 -2.282 1.00 75.81 118 THR A O 1
ATOM 908 N N . ARG A 1 119 ? -1.549 -11.576 -1.516 1.00 80.19 119 ARG A N 1
ATOM 909 C CA . ARG A 1 119 ? -1.406 -11.263 -0.085 1.00 80.19 119 ARG A CA 1
ATOM 910 C C . ARG A 1 119 ? -0.028 -10.677 0.222 1.00 80.19 119 ARG A C 1
ATOM 912 O O . ARG A 1 119 ? 0.981 -11.198 -0.242 1.00 80.19 119 ARG A O 1
ATOM 919 N N . THR A 1 120 ? 0.020 -9.643 1.063 1.00 79.81 120 THR A N 1
ATOM 920 C CA . THR A 1 120 ? 1.284 -9.221 1.683 1.00 79.81 120 THR A CA 1
ATOM 921 C C . THR A 1 120 ? 1.749 -10.338 2.625 1.00 79.81 120 THR A C 1
ATOM 923 O O . THR A 1 120 ? 0.991 -10.702 3.528 1.00 79.81 120 THR A O 1
ATOM 926 N N . PRO A 1 121 ? 2.938 -10.924 2.413 1.00 79.00 121 PRO A N 1
ATOM 927 C CA . PRO A 1 121 ? 3.432 -12.011 3.237 1.00 79.00 121 PRO A CA 1
ATOM 928 C C . PRO A 1 121 ? 3.803 -11.500 4.621 1.00 79.00 121 PRO A C 1
ATOM 930 O O . PRO A 1 121 ? 4.116 -10.323 4.802 1.00 79.00 121 PRO A O 1
ATOM 933 N N . LEU A 1 122 ? 3.791 -12.420 5.581 1.00 80.94 122 LEU A N 1
ATOM 934 C CA . LEU A 1 122 ? 4.272 -12.162 6.926 1.00 80.94 122 LEU A CA 1
ATOM 935 C C . LEU A 1 122 ? 5.772 -12.430 6.981 1.00 80.94 122 LEU A C 1
ATOM 937 O O . LEU A 1 122 ? 6.207 -13.561 6.782 1.00 80.94 122 LEU A O 1
ATOM 941 N N . PHE A 1 123 ? 6.552 -11.390 7.235 1.00 78.81 123 PHE A N 1
ATOM 942 C CA . PHE A 1 123 ? 7.997 -11.459 7.350 1.00 78.81 123 PHE A CA 1
ATOM 943 C C . PHE A 1 123 ? 8.513 -10.586 8.491 1.00 78.81 123 PHE A C 1
ATOM 945 O O . PHE A 1 123 ? 7.826 -9.715 9.035 1.00 78.81 123 PHE A O 1
ATOM 952 N N . LYS A 1 124 ? 9.783 -10.819 8.803 1.00 81.88 124 LYS A N 1
ATOM 953 C CA . LYS A 1 124 ? 10.573 -10.059 9.754 1.00 81.88 124 LYS A CA 1
ATOM 954 C C . LYS A 1 124 ? 11.990 -9.982 9.206 1.00 81.88 124 LYS A C 1
ATOM 956 O O . LYS A 1 124 ? 12.664 -10.997 9.089 1.00 81.88 124 LYS A O 1
ATOM 961 N N . GLU A 1 125 ? 12.411 -8.782 8.846 1.00 83.44 125 GLU A N 1
ATOM 962 C CA . GLU A 1 125 ? 13.634 -8.549 8.086 1.00 83.44 125 GLU A CA 1
ATOM 963 C C . GLU A 1 125 ? 14.297 -7.231 8.482 1.00 83.44 125 GLU A C 1
ATOM 965 O O . GLU A 1 125 ? 13.723 -6.394 9.179 1.00 83.44 125 GLU A O 1
ATOM 970 N N . HIS A 1 126 ? 15.514 -7.010 7.994 1.00 83.00 126 HIS A N 1
ATOM 971 C CA . HIS A 1 126 ? 16.161 -5.703 8.081 1.00 83.00 126 HIS A CA 1
ATOM 972 C C . HIS A 1 126 ? 16.089 -4.990 6.733 1.00 83.00 126 HIS A C 1
ATOM 974 O O . HIS A 1 126 ? 16.539 -5.508 5.707 1.00 83.00 126 HIS A O 1
ATOM 980 N N . MET A 1 127 ? 15.582 -3.755 6.733 1.00 82.69 127 MET A N 1
ATOM 981 C CA . MET A 1 127 ? 15.745 -2.868 5.581 1.00 82.69 127 MET A CA 1
ATOM 982 C C . MET A 1 127 ? 17.235 -2.653 5.324 1.00 82.69 127 MET A C 1
ATOM 984 O O . MET A 1 127 ? 17.990 -2.459 6.272 1.00 82.69 127 MET A O 1
ATOM 988 N N . ARG A 1 128 ? 17.652 -2.692 4.057 1.00 80.81 128 ARG A N 1
ATOM 989 C CA . ARG A 1 128 ? 19.062 -2.575 3.642 1.00 80.81 128 ARG A CA 1
ATOM 990 C C . ARG A 1 128 ? 19.395 -1.237 3.001 1.00 80.81 128 ARG A C 1
ATOM 992 O O . ARG A 1 128 ? 20.517 -0.746 3.121 1.00 80.81 128 ARG A O 1
ATOM 999 N N . PHE A 1 129 ? 18.450 -0.663 2.268 1.00 78.94 129 PHE A N 1
ATOM 1000 C CA . PHE A 1 129 ? 18.649 0.618 1.607 1.00 78.94 129 PHE A CA 1
ATOM 1001 C C . PHE A 1 129 ? 17.327 1.287 1.254 1.00 78.94 129 PHE A C 1
ATOM 1003 O O . PHE A 1 129 ? 16.273 0.652 1.150 1.00 78.94 129 PHE A O 1
ATOM 1010 N N . ILE A 1 130 ? 17.423 2.599 1.071 1.00 81.50 130 ILE A N 1
ATOM 1011 C CA . ILE A 1 130 ? 16.360 3.456 0.564 1.00 81.50 130 ILE A CA 1
ATOM 1012 C C . ILE A 1 130 ? 16.772 3.893 -0.838 1.00 81.50 130 ILE A C 1
ATOM 1014 O O . ILE A 1 130 ? 17.860 4.437 -1.028 1.00 81.50 130 ILE A O 1
ATOM 1018 N N . GLU A 1 131 ? 15.905 3.656 -1.813 1.00 82.75 131 GLU A N 1
ATOM 1019 C CA . GLU A 1 131 ? 16.065 4.111 -3.190 1.00 82.75 131 GLU A CA 1
ATOM 1020 C C . GLU A 1 131 ? 15.147 5.315 -3.430 1.00 82.75 131 GLU A C 1
ATOM 1022 O O . GLU A 1 131 ? 13.928 5.236 -3.260 1.00 82.75 131 GLU A O 1
ATOM 1027 N N . PHE A 1 132 ? 15.745 6.443 -3.800 1.00 83.62 132 PHE A N 1
ATOM 1028 C CA . PHE A 1 132 ? 15.059 7.672 -4.187 1.00 83.62 132 PHE A CA 1
ATOM 1029 C C . PHE A 1 132 ? 14.901 7.718 -5.698 1.00 83.62 132 PHE A C 1
ATOM 1031 O O . PHE A 1 132 ? 15.857 7.423 -6.413 1.00 83.62 132 PHE A O 1
ATOM 1038 N N . SER A 1 133 ? 13.727 8.145 -6.161 1.00 85.94 133 SER A N 1
ATOM 1039 C CA . SER A 1 133 ? 13.364 8.199 -7.581 1.00 85.94 133 SER A CA 1
ATOM 1040 C C . SER A 1 133 ? 13.645 6.853 -8.272 1.00 85.94 133 SER A C 1
ATOM 1042 O O . SER A 1 133 ? 14.455 6.802 -9.198 1.00 85.94 133 SER A O 1
ATOM 1044 N N . PRO A 1 134 ? 13.060 5.744 -7.776 1.00 89.00 134 PRO A N 1
ATOM 1045 C CA . PRO A 1 134 ? 13.413 4.401 -8.214 1.00 89.00 134 PRO A CA 1
ATOM 1046 C C . PRO A 1 134 ? 12.958 4.121 -9.648 1.00 89.00 134 PRO A C 1
ATOM 1048 O O . PRO A 1 134 ? 11.903 4.578 -10.098 1.00 89.00 134 PRO A O 1
ATOM 1051 N N . TYR A 1 135 ? 13.701 3.260 -10.342 1.00 90.75 135 TYR A N 1
ATOM 1052 C CA . TYR A 1 135 ? 13.116 2.541 -11.472 1.00 90.75 135 TYR A CA 1
ATOM 1053 C C . TYR A 1 135 ? 12.121 1.501 -10.953 1.00 90.75 135 TYR A C 1
ATOM 1055 O O . TYR A 1 135 ? 12.406 0.779 -9.993 1.00 90.75 135 TYR A O 1
ATOM 1063 N N . TRP A 1 136 ? 10.991 1.340 -11.640 1.00 92.69 136 TRP A N 1
ATOM 1064 C CA . TRP A 1 136 ? 10.120 0.193 -11.397 1.00 92.69 136 TRP A CA 1
ATOM 1065 C C . TRP A 1 136 ? 10.380 -0.887 -12.438 1.00 92.69 136 TRP A C 1
ATOM 1067 O O . TRP A 1 136 ? 9.997 -0.751 -13.595 1.00 92.69 136 TRP A O 1
ATOM 1077 N N . ASN A 1 137 ? 11.043 -1.971 -12.041 1.00 91.75 137 ASN A N 1
ATOM 1078 C CA . ASN A 1 137 ? 11.104 -3.169 -12.875 1.00 91.75 137 ASN A CA 1
ATOM 1079 C C . ASN A 1 137 ? 9.779 -3.915 -12.702 1.00 91.75 137 ASN A C 1
ATOM 1081 O O . ASN A 1 137 ? 9.502 -4.424 -11.615 1.00 91.75 137 ASN A O 1
ATOM 1085 N N . VAL A 1 138 ? 8.954 -3.933 -13.750 1.00 91.88 138 VAL A N 1
ATOM 1086 C CA . VAL A 1 138 ? 7.621 -4.538 -13.703 1.00 91.88 138 VAL A CA 1
ATOM 1087 C C . VAL A 1 138 ? 7.781 -6.053 -13.535 1.00 91.88 138 VAL A C 1
ATOM 1089 O O . VAL A 1 138 ? 8.432 -6.678 -14.380 1.00 91.88 138 VAL A O 1
ATOM 1092 N N . PRO A 1 139 ? 7.209 -6.668 -12.481 1.00 90.88 139 PRO A N 1
ATOM 1093 C CA . PRO A 1 139 ? 7.276 -8.112 -12.293 1.00 90.88 139 PRO A CA 1
ATOM 1094 C C . PRO A 1 139 ? 6.753 -8.873 -13.524 1.00 90.88 139 PRO A C 1
ATOM 1096 O O . PRO A 1 139 ? 5.745 -8.454 -14.101 1.00 90.88 139 PRO A O 1
ATOM 1099 N N . PRO A 1 140 ? 7.365 -10.007 -13.920 1.00 90.31 140 PRO A N 1
ATOM 1100 C CA . PRO A 1 140 ? 6.963 -10.743 -15.124 1.00 90.31 140 PRO A CA 1
ATOM 1101 C C . PRO A 1 140 ? 5.491 -11.176 -15.150 1.00 90.31 140 PRO A C 1
ATOM 1103 O O . PRO A 1 140 ? 4.896 -11.293 -16.223 1.00 90.31 140 PRO A O 1
ATOM 1106 N N . SER A 1 141 ? 4.890 -11.424 -13.983 1.00 89.25 141 SER A N 1
ATOM 1107 C CA . SER A 1 141 ? 3.461 -11.720 -13.848 1.00 89.25 141 SER A CA 1
ATOM 1108 C C . SER A 1 141 ? 2.598 -10.520 -14.248 1.00 89.25 141 SER A C 1
ATOM 1110 O O . SER A 1 141 ? 1.752 -10.656 -15.127 1.00 89.25 141 SER A O 1
ATOM 1112 N N . ILE A 1 142 ? 2.866 -9.335 -13.687 1.00 89.94 142 ILE A N 1
ATOM 1113 C CA . ILE A 1 142 ? 2.154 -8.082 -13.997 1.00 89.94 142 ILE A CA 1
ATOM 1114 C C . ILE A 1 142 ? 2.392 -7.670 -15.452 1.00 89.94 142 ILE A C 1
ATOM 1116 O O . ILE A 1 142 ? 1.451 -7.298 -16.156 1.00 89.94 142 ILE A O 1
ATOM 1120 N N . ALA A 1 143 ? 3.632 -7.797 -15.932 1.00 93.88 143 ALA A N 1
ATOM 1121 C CA . ALA A 1 143 ? 3.977 -7.480 -17.310 1.00 93.88 143 ALA A CA 1
ATOM 1122 C C . ALA A 1 143 ? 3.111 -8.284 -18.292 1.00 93.88 143 ALA A C 1
ATOM 1124 O O . ALA A 1 143 ? 2.517 -7.702 -19.199 1.00 93.88 143 ALA A O 1
ATOM 1125 N N . ARG A 1 144 ? 2.979 -9.601 -18.082 1.00 93.75 144 ARG A N 1
ATOM 1126 C CA . ARG A 1 144 ? 2.194 -10.488 -18.957 1.00 93.75 144 ARG A CA 1
ATOM 1127 C C . ARG A 1 144 ? 0.684 -10.349 -18.770 1.00 93.75 144 ARG A C 1
ATOM 1129 O O . ARG A 1 144 ? -0.036 -10.327 -19.763 1.00 93.75 144 ARG A O 1
ATOM 1136 N N . ALA A 1 145 ? 0.212 -10.256 -17.529 1.00 92.00 145 ALA A N 1
ATOM 1137 C CA . ALA A 1 145 ? -1.217 -10.254 -17.223 1.00 92.00 145 ALA A CA 1
ATOM 1138 C C . ALA A 1 145 ? -1.889 -8.895 -17.470 1.00 92.00 145 ALA A C 1
ATOM 1140 O O . ALA A 1 145 ? -3.060 -8.846 -17.838 1.00 92.00 145 ALA A O 1
ATOM 1141 N N . GLU A 1 146 ? -1.164 -7.789 -17.285 1.00 92.81 146 GLU A N 1
ATOM 1142 C CA . GLU A 1 146 ? -1.761 -6.449 -17.261 1.00 92.81 146 GLU A CA 1
ATOM 1143 C C . GLU A 1 146 ? -1.100 -5.484 -18.241 1.00 92.81 146 GLU A C 1
ATOM 1145 O O . GLU A 1 146 ? -1.792 -4.825 -19.023 1.00 92.81 146 GLU A O 1
ATOM 1150 N N . THR A 1 147 ? 0.232 -5.390 -18.231 1.00 94.56 147 THR A N 1
ATOM 1151 C CA . THR A 1 147 ? 0.941 -4.365 -19.010 1.00 94.56 147 THR A CA 1
ATOM 1152 C C . THR A 1 147 ? 0.910 -4.660 -20.508 1.00 94.56 147 THR A C 1
ATOM 1154 O O . THR A 1 147 ? 0.514 -3.789 -21.281 1.00 94.56 147 THR A O 1
ATOM 1157 N N . LEU A 1 148 ? 1.259 -5.878 -20.938 1.00 96.06 148 LEU A N 1
ATOM 1158 C CA . LEU A 1 148 ? 1.264 -6.264 -22.353 1.00 96.06 148 LEU A CA 1
ATOM 1159 C C . LEU A 1 148 ? -0.126 -6.148 -23.005 1.00 96.06 148 LEU A C 1
ATOM 1161 O O . LEU A 1 148 ? -0.209 -5.535 -24.071 1.00 96.06 148 LEU A O 1
ATOM 1165 N N . PRO A 1 149 ? -1.230 -6.640 -22.400 1.00 96.19 149 PRO A N 1
ATOM 1166 C CA . PRO A 1 149 ? -2.566 -6.434 -22.959 1.00 96.19 149 PRO A CA 1
ATOM 1167 C C . PRO A 1 149 ? -2.932 -4.958 -23.136 1.00 96.19 149 PRO A C 1
ATOM 1169 O O . PRO A 1 149 ? -3.575 -4.606 -24.121 1.00 96.19 149 PRO A O 1
ATOM 1172 N N . ARG A 1 150 ? -2.519 -4.080 -22.212 1.00 95.00 150 ARG A N 1
ATOM 1173 C CA . ARG A 1 150 ? -2.757 -2.633 -22.336 1.00 95.00 150 ARG A CA 1
ATOM 1174 C C . ARG A 1 150 ? -1.924 -2.009 -23.449 1.00 95.00 150 ARG A C 1
ATOM 1176 O O . ARG A 1 150 ? -2.483 -1.283 -24.259 1.00 95.00 150 ARG A O 1
ATOM 1183 N N . LEU A 1 151 ? -0.636 -2.342 -23.531 1.00 96.00 151 LEU A N 1
ATOM 1184 C CA . LEU A 1 151 ? 0.260 -1.838 -24.577 1.00 96.00 151 LEU A CA 1
ATOM 1185 C C . LEU A 1 151 ? -0.171 -2.267 -25.985 1.00 96.00 151 LEU A C 1
ATOM 1187 O O . LEU A 1 151 ? -0.006 -1.503 -26.928 1.00 96.00 151 LEU A O 1
ATOM 1191 N N . ARG A 1 152 ? -0.754 -3.465 -26.128 1.00 94.56 152 ARG A N 1
ATOM 1192 C CA . ARG A 1 152 ? -1.315 -3.933 -27.406 1.00 94.56 152 ARG A CA 1
ATOM 1193 C C . ARG A 1 152 ? -2.573 -3.166 -27.826 1.00 94.56 152 ARG A C 1
ATOM 1195 O O . ARG A 1 152 ? -2.812 -3.027 -29.017 1.00 94.56 152 ARG A O 1
ATOM 1202 N N . ARG A 1 153 ? -3.381 -2.695 -26.869 1.00 95.75 153 ARG A N 1
ATOM 1203 C CA . ARG A 1 153 ? -4.607 -1.922 -27.145 1.00 95.75 153 ARG A CA 1
ATOM 1204 C C . ARG A 1 153 ? -4.333 -0.435 -27.357 1.00 95.75 153 ARG A C 1
ATOM 1206 O O . ARG A 1 153 ? -5.033 0.200 -28.132 1.00 95.75 153 ARG A O 1
ATOM 1213 N N . ASP A 1 154 ? -3.348 0.114 -26.652 1.00 95.75 154 ASP A N 1
ATOM 1214 C CA . ASP A 1 154 ? -2.997 1.533 -26.678 1.00 95.75 154 ASP A CA 1
ATOM 1215 C C . ASP A 1 154 ? -1.475 1.690 -26.640 1.00 95.75 154 ASP A C 1
ATOM 1217 O O . ASP A 1 154 ? -0.843 1.640 -25.582 1.00 95.75 154 ASP A O 1
ATOM 1221 N N . ALA A 1 155 ? -0.888 1.901 -27.817 1.00 93.38 155 ALA A N 1
ATOM 1222 C CA . ALA A 1 155 ? 0.549 2.093 -27.962 1.00 93.38 155 ALA A CA 1
ATOM 1223 C C . ALA A 1 155 ? 1.050 3.351 -27.230 1.00 93.38 155 ALA A C 1
ATOM 1225 O O . ALA A 1 155 ? 2.126 3.335 -26.629 1.00 93.38 155 ALA A O 1
ATOM 1226 N N . GLY A 1 156 ? 0.246 4.421 -27.205 1.00 94.00 156 GLY A N 1
ATOM 1227 C CA . GLY A 1 156 ? 0.596 5.677 -26.540 1.00 94.00 156 GLY A CA 1
ATOM 1228 C C . GLY A 1 156 ? 0.704 5.538 -25.019 1.00 94.00 156 GLY A C 1
ATOM 1229 O O . GLY A 1 156 ? 1.360 6.352 -24.366 1.00 94.00 156 GLY A O 1
ATOM 1230 N N . TYR A 1 157 ? 0.115 4.489 -24.432 1.00 94.00 157 TYR A N 1
ATOM 1231 C CA . TYR A 1 157 ? 0.289 4.167 -23.014 1.00 94.00 157 TYR A CA 1
ATOM 1232 C C . TYR A 1 157 ? 1.768 3.980 -22.643 1.00 94.00 157 TYR A C 1
ATOM 1234 O O . TYR A 1 157 ? 2.168 4.360 -21.542 1.00 94.00 157 TYR A O 1
ATOM 1242 N N . PHE A 1 158 ? 2.588 3.460 -23.562 1.00 95.75 158 PHE A N 1
ATOM 1243 C CA . PHE A 1 158 ? 4.018 3.235 -23.351 1.00 95.75 158 PHE A CA 1
ATOM 1244 C C . PHE A 1 158 ? 4.769 4.521 -22.996 1.00 95.75 158 PHE A C 1
ATOM 1246 O O . PHE A 1 158 ? 5.448 4.597 -21.968 1.00 95.75 158 PHE A O 1
ATOM 1253 N N . GLU A 1 159 ? 4.591 5.552 -23.819 1.00 93.62 159 GLU A N 1
ATOM 1254 C CA . GLU A 1 159 ? 5.251 6.844 -23.651 1.00 93.62 159 GLU A CA 1
ATOM 1255 C C . GLU A 1 159 ? 4.662 7.621 -22.476 1.00 93.62 159 GLU A C 1
ATOM 1257 O O . GLU A 1 159 ? 5.413 8.115 -21.633 1.00 93.62 159 GLU A O 1
ATOM 1262 N N . ARG A 1 160 ? 3.325 7.654 -22.351 1.00 93.25 160 ARG A N 1
ATOM 1263 C CA . ARG A 1 160 ? 2.640 8.367 -21.257 1.00 93.25 160 ARG A CA 1
ATOM 1264 C C . ARG A 1 160 ? 3.023 7.839 -19.876 1.00 93.25 160 ARG A C 1
ATOM 1266 O O . ARG A 1 160 ? 3.020 8.601 -18.913 1.00 93.25 160 ARG A O 1
ATOM 1273 N N . GLN A 1 161 ? 3.328 6.546 -19.757 1.00 92.50 161 GLN A N 1
ATOM 1274 C CA . GLN A 1 161 ? 3.806 5.950 -18.505 1.00 92.50 161 GLN A CA 1
ATOM 1275 C C . GLN A 1 161 ? 5.330 5.982 -18.351 1.00 92.50 161 GLN A C 1
ATOM 1277 O O . GLN A 1 161 ? 5.824 5.644 -17.276 1.00 92.50 161 GLN A O 1
ATOM 1282 N N . GLY A 1 162 ? 6.079 6.385 -19.381 1.00 93.81 162 GLY A N 1
ATOM 1283 C CA . GLY A 1 162 ? 7.539 6.408 -19.350 1.00 93.81 162 GLY A CA 1
ATOM 1284 C C . GLY A 1 162 ? 8.159 5.013 -19.261 1.00 93.81 162 GLY A C 1
ATOM 1285 O O . GLY A 1 162 ? 9.123 4.822 -18.515 1.00 93.81 162 GLY A O 1
ATOM 1286 N N . PHE A 1 163 ? 7.594 4.036 -19.975 1.00 96.62 163 PHE A N 1
ATOM 1287 C CA . PHE A 1 163 ? 8.151 2.689 -20.042 1.00 96.62 163 PHE A CA 1
ATOM 1288 C C . PHE A 1 163 ? 9.355 2.604 -20.989 1.00 96.62 163 PHE A C 1
ATOM 1290 O O . PHE A 1 163 ? 9.570 3.433 -21.878 1.00 96.62 163 PHE A O 1
ATOM 1297 N N . GLU A 1 164 ? 10.162 1.577 -20.762 1.00 97.19 164 GLU A N 1
ATOM 1298 C CA . GLU A 1 164 ? 11.222 1.111 -21.644 1.00 97.19 164 GLU A CA 1
ATOM 1299 C C . GLU A 1 164 ? 11.348 -0.409 -21.539 1.00 97.19 164 GLU A C 1
ATOM 1301 O O . GLU A 1 164 ? 11.050 -1.010 -20.500 1.00 97.19 164 GLU A O 1
ATOM 1306 N N . PHE A 1 165 ? 11.791 -1.038 -22.620 1.00 97.50 165 PHE A N 1
ATOM 1307 C CA . PHE A 1 165 ? 12.150 -2.449 -22.614 1.00 97.50 165 PHE A CA 1
ATOM 1308 C C . PHE A 1 165 ? 13.626 -2.587 -22.284 1.00 97.50 165 PHE A C 1
ATOM 1310 O O . PHE A 1 165 ? 14.444 -1.839 -22.808 1.00 97.50 165 PHE A O 1
ATOM 1317 N N . VAL A 1 166 ? 13.983 -3.549 -21.442 1.00 96.44 166 VAL A N 1
ATOM 1318 C CA . VAL A 1 166 ? 15.376 -3.785 -21.060 1.00 96.44 166 VAL A CA 1
ATOM 1319 C C . VAL A 1 166 ? 15.749 -5.230 -21.353 1.00 96.44 166 VAL A C 1
ATOM 1321 O O . VAL A 1 166 ? 15.103 -6.154 -20.845 1.00 96.44 166 VAL A O 1
ATOM 1324 N N . GLY A 1 167 ? 16.782 -5.410 -22.176 1.00 93.00 167 GLY A N 1
ATOM 1325 C CA . GLY A 1 167 ? 17.347 -6.715 -22.512 1.00 93.00 167 GLY A CA 1
ATOM 1326 C C . GLY A 1 167 ? 18.173 -7.330 -21.379 1.00 93.00 167 GLY A C 1
ATOM 1327 O O . GLY A 1 167 ? 18.394 -6.718 -20.325 1.00 93.00 167 GLY A O 1
ATOM 1328 N N . ALA A 1 168 ? 18.638 -8.560 -21.604 1.00 89.31 168 ALA A N 1
ATOM 1329 C CA . ALA A 1 168 ? 19.570 -9.246 -20.706 1.00 89.31 168 ALA A CA 1
ATOM 1330 C C . ALA A 1 168 ? 20.930 -8.528 -20.617 1.00 89.31 168 ALA A C 1
ATOM 1332 O O . ALA A 1 168 ? 21.550 -8.509 -19.560 1.00 89.31 168 ALA A O 1
ATOM 1333 N N . ASP A 1 169 ? 21.340 -7.860 -21.697 1.00 89.62 169 ASP A N 1
ATOM 1334 C CA . ASP A 1 169 ? 22.540 -7.018 -21.783 1.00 89.62 169 ASP A CA 1
ATOM 1335 C C . ASP A 1 169 ? 22.396 -5.660 -21.067 1.00 89.62 169 ASP A C 1
ATOM 1337 O O . ASP A 1 169 ? 23.325 -4.854 -21.047 1.00 89.62 169 ASP A O 1
ATOM 1341 N N . GLY A 1 170 ? 21.222 -5.379 -20.491 1.00 87.75 170 GLY A N 1
ATOM 1342 C CA . GLY A 1 170 ? 20.930 -4.132 -19.792 1.00 87.75 170 GLY A CA 1
ATOM 1343 C C . GLY A 1 170 ? 20.627 -2.941 -20.703 1.00 87.75 170 GLY A C 1
ATOM 1344 O O . GLY A 1 170 ? 20.322 -1.865 -20.178 1.00 87.75 170 GLY A O 1
ATOM 1345 N N . LYS A 1 171 ? 20.648 -3.101 -22.035 1.00 91.31 171 LYS A N 1
ATOM 1346 C CA . LYS A 1 171 ? 20.307 -2.013 -22.959 1.00 91.31 171 LYS A CA 1
ATOM 1347 C C . LYS A 1 171 ? 18.818 -1.704 -22.893 1.00 91.31 171 LYS A C 1
ATOM 1349 O O . LYS A 1 171 ? 17.977 -2.605 -22.925 1.00 91.31 171 LYS A O 1
ATOM 1354 N N . ALA A 1 172 ? 18.508 -0.413 -22.791 1.00 93.75 172 ALA A N 1
ATOM 1355 C CA . ALA A 1 172 ? 17.145 0.092 -22.768 1.00 93.75 172 ALA A CA 1
ATOM 1356 C C . ALA A 1 172 ? 16.694 0.490 -24.179 1.00 93.75 172 ALA A C 1
ATOM 1358 O O . ALA A 1 172 ? 17.382 1.236 -24.872 1.00 93.75 172 ALA A O 1
ATOM 1359 N N . VAL A 1 173 ? 15.518 0.013 -24.574 1.00 95.12 173 VAL A N 1
ATOM 1360 C CA . VAL A 1 173 ? 14.815 0.385 -25.801 1.00 95.12 173 VAL A CA 1
ATOM 1361 C C . VAL A 1 173 ? 13.594 1.202 -25.402 1.00 95.12 173 VAL A C 1
ATOM 1363 O O . VAL A 1 173 ? 12.693 0.714 -24.716 1.00 95.12 173 VAL A O 1
ATOM 1366 N N . THR A 1 174 ? 13.578 2.468 -25.808 1.00 94.56 174 THR A N 1
ATOM 1367 C CA . THR A 1 174 ? 12.533 3.440 -25.454 1.00 94.56 174 THR A CA 1
ATOM 1368 C C . THR A 1 174 ? 11.464 3.585 -26.530 1.00 94.56 174 THR A C 1
ATOM 1370 O O . THR A 1 174 ? 10.631 4.480 -26.435 1.00 94.56 174 THR A O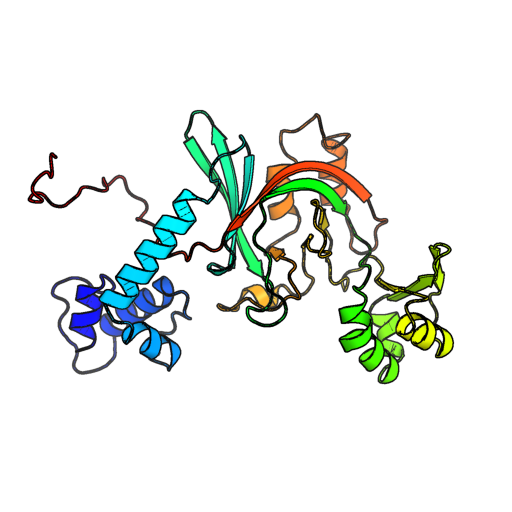 1
ATOM 1373 N N . THR A 1 175 ? 11.481 2.729 -27.547 1.00 93.75 175 THR A N 1
ATOM 1374 C CA . THR A 1 175 ? 10.475 2.676 -28.607 1.00 93.75 175 THR A CA 1
ATOM 1375 C C . THR A 1 175 ? 9.620 1.423 -28.458 1.00 93.75 175 THR A C 1
ATOM 1377 O O . THR A 1 175 ? 10.106 0.345 -28.106 1.00 93.75 175 THR A O 1
ATOM 1380 N N . LEU A 1 176 ? 8.320 1.563 -28.714 1.00 94.69 176 LEU A N 1
ATOM 1381 C CA . LEU A 1 176 ? 7.402 0.432 -28.743 1.00 94.69 176 LEU A CA 1
ATOM 1382 C C . LEU A 1 176 ? 7.534 -0.313 -30.074 1.00 94.69 176 LEU A C 1
ATOM 1384 O O . LEU A 1 176 ? 7.417 0.290 -31.135 1.00 94.69 176 LEU A O 1
ATOM 1388 N N . SER A 1 177 ? 7.721 -1.632 -30.025 1.00 95.56 177 SER A N 1
ATOM 1389 C CA . SER A 1 177 ? 7.660 -2.488 -31.211 1.00 95.56 177 SER A CA 1
ATOM 1390 C C . SER A 1 177 ? 6.990 -3.824 -30.889 1.00 95.56 177 SER A C 1
ATOM 1392 O O . SER A 1 177 ? 7.052 -4.295 -29.749 1.00 95.56 177 SER A O 1
ATOM 1394 N N . ALA A 1 178 ? 6.378 -4.459 -31.894 1.00 95.00 178 ALA A N 1
ATOM 1395 C CA . ALA A 1 178 ? 5.823 -5.807 -31.751 1.00 95.00 178 ALA A CA 1
ATOM 1396 C C . ALA A 1 178 ? 6.899 -6.810 -31.297 1.00 95.00 178 ALA A C 1
ATOM 1398 O O . ALA A 1 178 ? 6.675 -7.579 -30.367 1.00 95.00 178 ALA A O 1
ATOM 1399 N N . ALA A 1 179 ? 8.110 -6.705 -3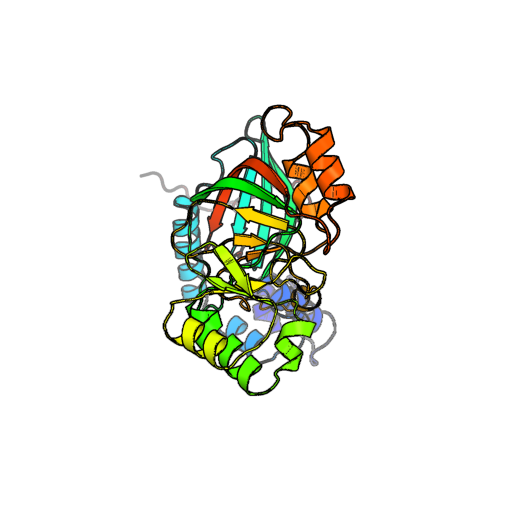1.856 1.00 95.44 179 ALA A N 1
ATOM 1400 C CA . ALA A 1 179 ? 9.247 -7.535 -31.472 1.00 95.44 179 ALA A CA 1
ATOM 1401 C C . ALA A 1 179 ? 9.598 -7.403 -29.979 1.00 95.44 179 ALA A C 1
ATOM 1403 O O . ALA A 1 179 ? 9.832 -8.411 -29.313 1.00 95.44 179 ALA A O 1
ATOM 1404 N N . SER A 1 180 ? 9.587 -6.182 -29.430 1.00 95.62 180 SER A N 1
ATOM 1405 C CA . SER A 1 180 ? 9.834 -5.949 -28.001 1.00 95.62 180 SER A CA 1
ATOM 1406 C C . SER A 1 180 ? 8.710 -6.502 -27.121 1.00 95.62 180 SER A C 1
ATOM 1408 O O . SER A 1 180 ? 8.990 -7.099 -26.082 1.00 95.62 180 SER A O 1
ATOM 1410 N N . LEU A 1 181 ? 7.446 -6.360 -27.536 1.00 95.88 181 LEU A N 1
ATOM 1411 C CA . LEU A 1 181 ? 6.302 -6.938 -26.819 1.00 95.88 181 LEU A CA 1
ATOM 1412 C C . LEU A 1 181 ? 6.389 -8.468 -26.763 1.00 95.88 181 LEU A C 1
ATOM 1414 O O . LEU A 1 181 ? 6.191 -9.062 -25.700 1.00 95.88 181 LEU A O 1
ATOM 1418 N N . ASP A 1 182 ? 6.741 -9.104 -27.878 1.00 96.12 182 ASP A N 1
ATOM 1419 C CA . ASP A 1 182 ? 6.887 -10.556 -27.952 1.00 96.12 182 ASP A CA 1
ATOM 1420 C C . ASP A 1 182 ? 8.122 -11.049 -27.191 1.00 96.12 182 ASP A C 1
ATOM 1422 O O . ASP A 1 182 ? 8.082 -12.101 -26.550 1.00 96.12 182 ASP A O 1
ATOM 1426 N N . ALA A 1 183 ? 9.208 -10.272 -27.182 1.00 95.69 183 ALA A N 1
ATOM 1427 C CA . ALA A 1 183 ? 10.380 -10.568 -26.364 1.00 95.69 183 ALA A CA 1
ATOM 1428 C C . ALA A 1 183 ? 10.047 -10.541 -24.863 1.00 95.69 183 ALA A C 1
ATOM 1430 O O . ALA A 1 183 ? 10.492 -11.422 -24.126 1.00 95.69 183 ALA A O 1
ATOM 1431 N N . VAL A 1 184 ? 9.218 -9.596 -24.400 1.00 96.06 184 VAL A N 1
ATOM 1432 C CA . VAL A 1 184 ? 8.712 -9.601 -23.013 1.00 96.06 184 VAL A CA 1
ATOM 1433 C C . VAL A 1 184 ? 7.797 -10.797 -22.761 1.00 96.06 184 VAL A C 1
ATOM 1435 O O . VAL A 1 184 ? 7.918 -11.446 -21.723 1.00 96.06 184 VAL A O 1
ATOM 1438 N N . GLN A 1 185 ? 6.914 -11.136 -23.706 1.00 95.62 185 GLN A N 1
ATOM 1439 C CA . GLN A 1 185 ? 6.032 -12.303 -23.590 1.00 95.62 185 GLN A CA 1
ATOM 1440 C C . GLN A 1 185 ? 6.832 -13.604 -23.394 1.00 95.62 185 GLN A C 1
ATOM 1442 O O . GLN A 1 185 ? 6.438 -14.445 -22.583 1.00 95.62 185 GLN A O 1
ATOM 1447 N N . ARG A 1 186 ? 7.967 -13.742 -24.094 1.00 95.50 186 ARG A N 1
ATOM 1448 C CA . ARG A 1 186 ? 8.907 -14.873 -23.988 1.00 95.50 186 ARG A CA 1
ATOM 1449 C C . ARG A 1 186 ? 9.893 -14.770 -22.815 1.00 95.50 186 ARG A C 1
ATOM 1451 O O . ARG A 1 186 ? 10.708 -15.668 -22.642 1.00 95.50 186 ARG A O 1
ATOM 1458 N N . GLY A 1 187 ? 9.858 -13.690 -22.031 1.00 93.19 187 GLY A N 1
ATOM 1459 C CA . GLY A 1 187 ? 10.781 -13.468 -20.910 1.00 93.19 187 GLY A CA 1
ATOM 1460 C C . GLY A 1 187 ? 12.215 -13.091 -21.311 1.00 93.19 187 GLY A C 1
ATOM 1461 O O . GLY A 1 187 ? 13.106 -13.116 -20.470 1.00 93.19 187 GLY A O 1
ATOM 1462 N N . GLN A 1 188 ? 12.449 -12.731 -22.574 1.00 94.44 188 GLN A N 1
ATOM 1463 C CA . GLN A 1 188 ? 13.758 -12.318 -23.105 1.00 94.44 188 GLN A CA 1
ATOM 1464 C C . GLN A 1 188 ? 14.074 -10.844 -22.801 1.00 94.44 188 GLN A C 1
ATOM 1466 O O . GLN A 1 188 ? 15.235 -10.440 -22.755 1.00 94.44 188 GLN A O 1
ATOM 1471 N N . MET A 1 189 ? 13.035 -10.036 -22.588 1.00 96.31 189 MET A N 1
ATOM 1472 C CA . MET A 1 189 ? 13.134 -8.650 -22.133 1.00 96.31 189 MET A CA 1
ATOM 1473 C C . MET A 1 189 ? 12.210 -8.426 -20.939 1.00 96.31 189 MET A C 1
ATOM 1475 O O . MET A 1 189 ? 11.223 -9.138 -20.750 1.00 96.31 189 MET A O 1
ATOM 1479 N N . ARG A 1 190 ? 12.494 -7.390 -20.151 1.00 95.75 190 ARG A N 1
ATOM 1480 C CA . ARG A 1 190 ? 11.596 -6.903 -19.093 1.00 95.75 190 ARG A CA 1
ATOM 1481 C C . ARG A 1 190 ? 11.109 -5.496 -19.401 1.00 95.75 190 ARG A C 1
ATOM 1483 O O . ARG A 1 190 ? 11.796 -4.742 -20.085 1.00 95.75 190 ARG A O 1
ATOM 1490 N N . ILE A 1 191 ? 9.954 -5.133 -18.853 1.00 96.62 191 ILE A N 1
ATOM 1491 C CA . ILE A 1 191 ? 9.460 -3.754 -18.881 1.00 96.62 191 ILE A CA 1
ATOM 1492 C C . ILE A 1 191 ? 9.974 -3.041 -17.631 1.00 96.62 191 ILE A C 1
ATOM 1494 O O . ILE A 1 191 ? 9.847 -3.550 -16.514 1.00 96.62 191 ILE A O 1
ATOM 1498 N N . ARG A 1 192 ? 10.546 -1.854 -17.816 1.00 95.56 192 ARG A N 1
ATOM 1499 C CA . ARG A 1 192 ? 10.977 -0.966 -16.738 1.00 95.56 192 ARG A CA 1
ATOM 1500 C C . ARG A 1 192 ? 10.270 0.377 -16.883 1.00 95.56 192 ARG A C 1
ATOM 1502 O O . ARG A 1 192 ? 10.200 0.924 -17.975 1.00 95.56 192 ARG A O 1
ATOM 1509 N N . GLN A 1 193 ? 9.728 0.910 -15.795 1.00 95.06 193 GLN A N 1
ATOM 1510 C CA . GLN A 1 193 ? 9.214 2.275 -15.738 1.00 95.06 193 GLN A CA 1
ATOM 1511 C C . GLN A 1 193 ? 10.309 3.203 -15.226 1.00 95.06 193 GLN A C 1
ATOM 1513 O O . GLN A 1 193 ? 10.940 2.923 -14.198 1.00 95.06 193 GLN A O 1
ATOM 1518 N N . ARG A 1 194 ? 10.523 4.312 -15.934 1.00 93.25 194 ARG A N 1
ATOM 1519 C CA . ARG A 1 194 ? 11.467 5.349 -15.517 1.00 93.25 194 ARG A CA 1
ATOM 1520 C C . ARG A 1 194 ? 10.967 6.095 -14.273 1.00 93.25 194 ARG A C 1
ATOM 1522 O O . ARG A 1 194 ? 9.759 6.131 -14.016 1.00 93.25 194 ARG A O 1
ATOM 1529 N N . PRO A 1 195 ? 11.869 6.718 -13.499 1.00 90.81 195 PRO A N 1
ATOM 1530 C CA . PRO A 1 195 ? 11.469 7.664 -12.466 1.00 90.81 195 PRO A CA 1
ATOM 1531 C C . PRO A 1 195 ? 10.592 8.768 -13.071 1.00 90.81 195 PRO A C 1
ATOM 1533 O O . PRO A 1 195 ? 10.913 9.330 -14.121 1.00 90.81 195 PRO A O 1
ATOM 1536 N N . GLY A 1 196 ? 9.460 9.054 -12.433 1.00 85.06 196 GLY A N 1
ATOM 1537 C CA . GLY A 1 196 ? 8.548 10.099 -12.881 1.00 85.06 196 GLY A CA 1
ATOM 1538 C C . GLY A 1 196 ? 7.324 10.239 -11.976 1.00 85.06 196 GLY A C 1
ATOM 1539 O O . GLY A 1 196 ? 7.096 9.386 -11.119 1.00 85.06 196 GLY A O 1
ATOM 1540 N N . PRO A 1 197 ? 6.504 11.294 -12.153 1.00 82.69 197 PRO A N 1
ATOM 1541 C CA . PRO A 1 197 ? 5.329 11.537 -11.305 1.00 82.69 197 PRO A CA 1
ATOM 1542 C C . PRO A 1 197 ? 4.292 10.409 -11.367 1.00 82.69 197 PRO A C 1
ATOM 1544 O O . PRO A 1 197 ? 3.525 10.217 -10.431 1.00 82.69 197 PRO A O 1
ATOM 1547 N N . MET A 1 198 ? 4.291 9.663 -12.475 1.00 85.00 198 MET A N 1
ATOM 1548 C CA . MET A 1 198 ? 3.402 8.529 -12.733 1.00 85.00 198 MET A CA 1
ATOM 1549 C C . MET A 1 198 ? 4.038 7.175 -12.389 1.00 85.00 198 MET A C 1
ATOM 1551 O O . MET A 1 198 ? 3.454 6.136 -12.689 1.00 85.00 198 MET A O 1
ATOM 1555 N N . ASN A 1 199 ? 5.238 7.164 -11.798 1.00 88.00 199 ASN A N 1
ATOM 1556 C CA . ASN A 1 199 ? 5.917 5.924 -11.445 1.00 88.00 199 ASN A CA 1
ATOM 1557 C C . ASN A 1 199 ? 5.122 5.170 -10.371 1.00 88.00 199 ASN A C 1
ATOM 1559 O O . ASN A 1 199 ? 4.766 5.744 -9.339 1.00 88.00 199 ASN A O 1
ATOM 1563 N N . ALA A 1 200 ? 4.856 3.884 -10.600 1.00 86.94 200 ALA A N 1
ATOM 1564 C CA . ALA A 1 200 ? 4.047 3.064 -9.699 1.00 86.94 200 ALA A CA 1
ATOM 1565 C C . ALA A 1 200 ? 4.660 2.906 -8.293 1.00 86.94 200 ALA A C 1
ATOM 1567 O O . ALA A 1 200 ? 3.916 2.753 -7.323 1.00 86.94 200 ALA A O 1
ATOM 1568 N N . LEU A 1 201 ? 5.991 2.993 -8.171 1.00 86.31 201 LEU A N 1
ATOM 1569 C CA . LEU A 1 201 ? 6.711 2.978 -6.892 1.00 86.31 201 LEU A CA 1
ATOM 1570 C C . LEU A 1 201 ? 6.780 4.357 -6.209 1.00 86.31 201 LEU A C 1
ATOM 1572 O O . LEU A 1 201 ? 7.271 4.475 -5.084 1.00 86.31 201 LEU A O 1
ATOM 1576 N N . GLY A 1 202 ? 6.305 5.409 -6.878 1.00 85.62 202 GLY A N 1
ATOM 1577 C CA . GLY A 1 202 ? 6.414 6.785 -6.415 1.00 85.62 202 GLY A CA 1
ATOM 1578 C C . GLY A 1 202 ? 7.866 7.258 -6.293 1.00 85.62 202 GLY A C 1
ATOM 1579 O O . GLY A 1 202 ? 8.747 6.840 -7.036 1.00 85.62 202 GLY A O 1
ATOM 1580 N N . ASP A 1 203 ? 8.111 8.162 -5.342 1.00 81.00 203 ASP A N 1
ATOM 1581 C CA . ASP A 1 203 ? 9.402 8.846 -5.198 1.00 81.00 203 ASP A CA 1
ATOM 1582 C C . ASP A 1 203 ? 10.422 8.080 -4.339 1.00 81.00 203 ASP A C 1
ATOM 1584 O O . ASP A 1 203 ? 11.599 8.442 -4.333 1.00 81.00 203 ASP A O 1
ATOM 1588 N N . ILE A 1 204 ? 9.986 7.100 -3.540 1.00 80.50 204 ILE A N 1
ATOM 1589 C CA . ILE A 1 204 ? 10.841 6.392 -2.578 1.00 80.50 204 ILE A CA 1
ATOM 1590 C C . ILE A 1 204 ? 10.418 4.929 -2.475 1.00 80.50 204 ILE A C 1
ATOM 1592 O O . ILE A 1 204 ? 9.233 4.634 -2.310 1.00 80.50 204 ILE A O 1
ATOM 1596 N N . LYS A 1 205 ? 11.410 4.038 -2.475 1.00 85.31 205 LYS A N 1
ATOM 1597 C CA . LYS A 1 205 ? 11.279 2.598 -2.253 1.00 85.31 205 LYS A CA 1
ATOM 1598 C C . LYS A 1 205 ? 12.240 2.152 -1.150 1.00 85.31 205 LYS A C 1
ATOM 1600 O O . LYS A 1 205 ? 13.429 2.452 -1.196 1.00 85.31 205 LYS A O 1
ATOM 1605 N N . PHE A 1 206 ? 11.733 1.415 -0.172 1.00 83.94 206 PHE A N 1
ATOM 1606 C CA . PHE A 1 206 ? 12.516 0.784 0.886 1.00 83.94 206 PHE A CA 1
ATOM 1607 C C . PHE A 1 206 ? 12.700 -0.683 0.531 1.00 83.94 206 PHE A C 1
ATOM 1609 O O . PHE A 1 206 ? 11.727 -1.387 0.240 1.00 83.94 206 PHE A O 1
ATOM 1616 N N . VAL A 1 207 ? 13.953 -1.127 0.534 1.00 83.88 207 VAL A N 1
ATOM 1617 C CA . VAL A 1 207 ? 14.317 -2.475 0.104 1.00 83.88 207 VAL A CA 1
ATOM 1618 C C . VAL A 1 207 ? 14.820 -3.279 1.290 1.00 83.88 207 VAL A C 1
ATOM 1620 O O . VAL A 1 207 ? 15.688 -2.838 2.046 1.00 83.88 207 VAL A O 1
ATOM 1623 N N . PHE A 1 208 ? 14.268 -4.475 1.426 1.00 84.44 208 PHE A N 1
ATOM 1624 C CA . PHE A 1 208 ? 14.624 -5.494 2.405 1.00 84.44 208 PHE A CA 1
ATOM 1625 C C . PHE A 1 208 ? 14.723 -6.849 1.684 1.00 84.44 208 PHE A C 1
ATOM 1627 O O . PHE A 1 208 ? 14.144 -6.992 0.602 1.00 84.44 208 PHE A O 1
ATOM 1634 N N . PRO A 1 209 ? 15.470 -7.826 2.224 1.00 79.81 209 PRO A N 1
ATOM 1635 C CA . PRO A 1 209 ? 15.559 -9.166 1.648 1.00 79.81 209 PRO A CA 1
ATOM 1636 C C . PRO A 1 209 ? 14.179 -9.796 1.518 1.00 79.81 209 PRO A C 1
ATOM 1638 O O . PRO A 1 209 ? 13.423 -9.819 2.479 1.00 79.81 209 PRO A O 1
ATOM 1641 N N . ASN A 1 210 ? 13.834 -10.268 0.325 1.00 78.31 210 ASN A N 1
ATOM 1642 C CA . ASN A 1 210 ? 12.673 -11.121 0.094 1.00 78.31 210 ASN A CA 1
ATOM 1643 C C . ASN A 1 210 ? 12.786 -11.786 -1.282 1.00 78.31 210 ASN A C 1
ATOM 1645 O O . ASN A 1 210 ? 13.485 -11.278 -2.162 1.00 78.31 210 ASN A O 1
ATOM 1649 N N . ASN A 1 211 ? 12.068 -12.893 -1.465 1.00 73.94 211 ASN A N 1
ATOM 1650 C CA . ASN A 1 211 ? 12.039 -13.640 -2.724 1.00 73.94 211 ASN A CA 1
ATOM 1651 C C . ASN A 1 211 ? 10.897 -13.199 -3.660 1.00 73.94 211 ASN A C 1
ATOM 1653 O O . ASN A 1 211 ? 10.812 -13.675 -4.789 1.00 73.94 211 ASN A O 1
ATOM 1657 N N . ASP A 1 212 ? 10.053 -12.259 -3.223 1.00 70.81 212 ASP A N 1
ATOM 1658 C CA . ASP A 1 212 ? 8.748 -11.979 -3.835 1.00 70.81 212 ASP A CA 1
ATOM 1659 C C . ASP A 1 212 ? 8.659 -10.600 -4.527 1.00 70.81 212 ASP A C 1
ATOM 1661 O O . ASP A 1 212 ? 7.589 -10.186 -4.967 1.00 70.81 212 ASP A O 1
ATOM 1665 N N . ASN A 1 213 ? 9.777 -9.869 -4.660 1.00 72.50 213 ASN A N 1
ATOM 1666 C CA . ASN A 1 213 ? 9.826 -8.480 -5.157 1.00 72.50 213 ASN A CA 1
ATOM 1667 C C . ASN A 1 213 ? 8.860 -7.529 -4.427 1.00 72.50 213 ASN A C 1
ATOM 1669 O O . ASN A 1 213 ? 8.262 -6.628 -5.022 1.00 72.50 213 ASN A O 1
ATOM 1673 N N . ILE A 1 214 ? 8.733 -7.727 -3.122 1.00 79.25 214 ILE A N 1
ATOM 1674 C CA . ILE A 1 214 ? 7.871 -6.947 -2.245 1.00 79.25 214 ILE A CA 1
ATOM 1675 C C . ILE A 1 214 ? 8.679 -5.814 -1.646 1.00 79.25 214 ILE A C 1
ATOM 1677 O O . ILE A 1 214 ? 9.817 -5.987 -1.206 1.00 79.25 214 ILE A O 1
ATOM 1681 N N . TYR A 1 215 ? 8.080 -4.630 -1.645 1.00 82.50 215 TYR A N 1
ATOM 1682 C CA . TYR A 1 215 ? 8.723 -3.430 -1.137 1.00 82.50 215 TYR A CA 1
ATOM 1683 C C . TYR A 1 215 ? 7.746 -2.613 -0.305 1.00 82.50 215 TYR A C 1
ATOM 1685 O O . TYR A 1 215 ? 6.526 -2.709 -0.451 1.00 82.50 215 TYR A O 1
ATOM 1693 N N . LEU A 1 216 ? 8.310 -1.749 0.529 1.00 84.75 216 LEU A N 1
ATOM 1694 C CA . LEU A 1 216 ? 7.577 -0.664 1.160 1.00 84.75 216 LEU A CA 1
ATOM 1695 C C . LEU A 1 216 ? 7.874 0.603 0.356 1.00 84.75 216 LEU A C 1
ATOM 1697 O O . LEU A 1 216 ? 9.015 1.059 0.328 1.00 84.75 216 LEU A O 1
ATOM 1701 N N . HIS A 1 217 ? 6.897 1.139 -0.370 1.00 85.25 217 HIS A N 1
ATOM 1702 C CA . HIS A 1 217 ? 7.149 2.213 -1.337 1.00 85.25 217 HIS A CA 1
ATOM 1703 C C . HIS A 1 217 ? 5.994 3.203 -1.433 1.00 85.25 217 HIS A C 1
ATOM 1705 O O . HIS A 1 217 ? 4.856 2.881 -1.122 1.00 85.25 217 HIS A O 1
ATOM 1711 N N . HIS A 1 218 ? 6.271 4.427 -1.872 1.00 80.19 218 HIS A N 1
ATOM 1712 C CA . HIS A 1 218 ? 5.230 5.440 -2.046 1.00 80.19 218 HIS A CA 1
ATOM 1713 C C . HIS A 1 218 ? 4.278 5.095 -3.213 1.00 80.19 218 HIS A C 1
ATOM 171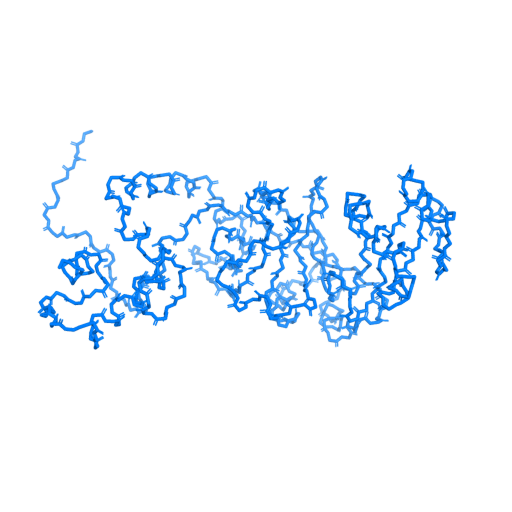5 O O . HIS A 1 218 ? 4.508 4.157 -3.972 1.00 80.19 218 HIS A O 1
ATOM 1721 N N . THR A 1 219 ? 3.193 5.853 -3.385 1.00 76.44 219 THR A N 1
ATOM 1722 C CA . THR A 1 219 ? 2.255 5.659 -4.498 1.00 76.44 219 THR A CA 1
ATOM 1723 C C . THR A 1 219 ? 1.791 6.993 -5.084 1.00 76.44 219 THR A C 1
ATOM 1725 O O . THR A 1 219 ? 1.567 7.942 -4.330 1.00 76.44 219 THR A O 1
ATOM 1728 N N . PRO A 1 220 ? 1.602 7.095 -6.412 1.00 75.06 220 PRO A N 1
ATOM 1729 C CA . PRO A 1 220 ? 1.040 8.292 -7.038 1.00 75.06 220 PRO A CA 1
ATOM 1730 C C . PRO A 1 220 ? -0.484 8.419 -6.846 1.00 75.06 220 PRO A C 1
ATOM 1732 O O . PRO A 1 220 ? -1.072 9.404 -7.285 1.00 75.06 220 PRO A O 1
ATOM 1735 N N . ALA A 1 221 ? -1.144 7.451 -6.194 1.00 76.56 221 ALA A N 1
ATOM 1736 C CA . ALA A 1 221 ? -2.599 7.401 -6.026 1.00 76.56 221 ALA A CA 1
ATOM 1737 C C . ALA A 1 221 ? -3.049 7.634 -4.563 1.00 76.56 221 ALA A C 1
ATOM 1739 O O . ALA A 1 221 ? -3.633 6.740 -3.945 1.00 76.56 221 ALA A O 1
ATOM 1740 N N . PRO A 1 222 ? -2.851 8.838 -3.983 1.00 74.62 222 PRO A N 1
ATOM 1741 C CA . PRO A 1 222 ? -3.134 9.097 -2.568 1.00 74.62 222 PRO A CA 1
ATOM 1742 C C . PRO A 1 222 ? -4.623 8.983 -2.209 1.00 74.62 222 PRO A C 1
ATOM 1744 O O . PRO A 1 222 ? -4.968 8.708 -1.063 1.00 74.62 222 PRO A O 1
ATOM 1747 N N . LYS A 1 223 ? -5.525 9.137 -3.188 1.00 77.56 223 LYS A N 1
ATOM 1748 C CA . LYS A 1 223 ? -6.975 8.998 -2.977 1.00 77.56 223 LYS A CA 1
ATOM 1749 C C . LYS A 1 223 ? -7.363 7.608 -2.456 1.00 77.56 223 LYS A C 1
ATOM 1751 O O . LYS A 1 223 ? -8.360 7.488 -1.753 1.00 77.56 223 LYS A O 1
ATOM 1756 N N . LEU A 1 224 ? -6.569 6.571 -2.738 1.00 77.38 224 LEU A N 1
ATOM 1757 C CA . LEU A 1 224 ? -6.841 5.199 -2.296 1.00 77.38 224 LEU A CA 1
ATOM 1758 C C . LEU A 1 224 ? -6.776 5.026 -0.767 1.00 77.38 224 LEU A C 1
ATOM 1760 O O . LEU A 1 224 ? -7.397 4.109 -0.240 1.00 77.38 224 LEU A O 1
ATOM 1764 N N . PHE A 1 225 ? -6.105 5.931 -0.044 1.00 77.31 225 PHE A N 1
ATOM 1765 C CA . PHE A 1 225 ? -6.030 5.900 1.424 1.00 77.31 225 PHE A CA 1
ATOM 1766 C C . PHE A 1 225 ? -7.316 6.350 2.135 1.00 77.31 225 PHE A C 1
ATOM 1768 O O . PHE A 1 225 ? -7.410 6.235 3.359 1.00 77.31 225 PHE A O 1
ATOM 1775 N N . THR A 1 226 ? -8.296 6.871 1.389 1.00 77.38 226 THR A N 1
ATOM 1776 C CA . THR A 1 226 ? -9.613 7.252 1.930 1.00 77.38 226 THR A CA 1
ATOM 1777 C C . THR A 1 226 ? -10.545 6.060 2.124 1.00 77.38 226 THR A C 1
ATOM 1779 O O . THR A 1 226 ? -11.512 6.182 2.859 1.00 77.38 226 THR A O 1
ATOM 1782 N N . ARG A 1 227 ? -10.240 4.903 1.520 1.00 71.19 227 ARG A N 1
ATOM 1783 C CA . ARG A 1 227 ? -11.039 3.680 1.665 1.00 71.19 227 ARG A CA 1
ATOM 1784 C C . ARG A 1 227 ? -10.750 2.980 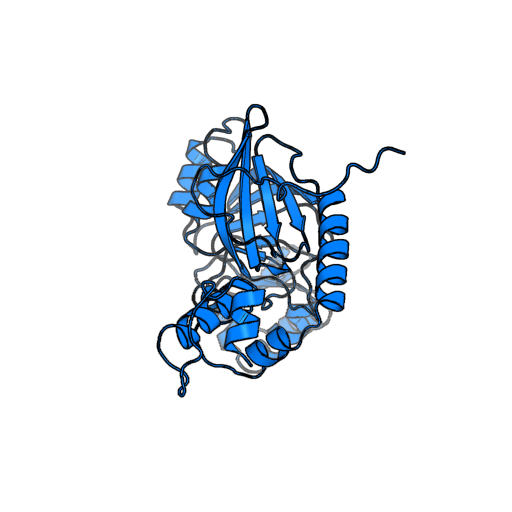2.986 1.00 71.19 227 ARG A C 1
ATOM 1786 O O . ARG A 1 227 ? -9.590 2.931 3.401 1.00 71.19 227 ARG A O 1
ATOM 1793 N N . ASP A 1 228 ? -11.767 2.363 3.580 1.00 69.06 228 ASP A N 1
ATOM 1794 C CA . ASP A 1 228 ? -11.603 1.545 4.788 1.00 69.06 228 ASP A CA 1
ATOM 1795 C C . ASP A 1 228 ? -10.885 0.235 4.482 1.00 69.06 228 ASP A C 1
ATOM 1797 O O . ASP A 1 228 ? -9.872 -0.083 5.104 1.00 69.06 228 ASP A O 1
ATOM 1801 N N . ARG A 1 229 ? -11.323 -0.459 3.426 1.00 73.06 229 ARG A N 1
ATOM 1802 C CA . ARG A 1 229 ? -10.598 -1.595 2.854 1.00 73.06 229 ARG A CA 1
ATOM 1803 C C . ARG A 1 229 ? -9.498 -1.140 1.898 1.00 73.06 229 ARG A C 1
ATOM 1805 O O . ARG A 1 229 ? -9.774 -0.484 0.890 1.00 73.06 229 ARG A O 1
ATOM 1812 N N . ARG A 1 230 ? -8.250 -1.516 2.200 1.00 79.50 230 ARG A N 1
ATOM 1813 C CA . ARG A 1 230 ? -7.044 -1.098 1.458 1.00 79.50 230 ARG A CA 1
ATOM 1814 C C . ARG A 1 230 ? -6.181 -2.273 0.984 1.00 79.50 230 ARG A C 1
ATOM 1816 O O . ARG A 1 230 ? -4.972 -2.132 0.834 1.00 79.50 230 ARG A O 1
ATOM 1823 N N . ASP A 1 231 ? -6.796 -3.416 0.701 1.00 77.50 231 ASP A N 1
ATOM 1824 C CA . ASP A 1 231 ? -6.174 -4.597 0.094 1.00 77.50 231 ASP A CA 1
ATOM 1825 C C . ASP A 1 231 ? -6.191 -4.496 -1.445 1.00 77.50 231 ASP A C 1
ATOM 1827 O O . ASP A 1 231 ? -6.929 -5.195 -2.134 1.00 77.50 231 ASP A O 1
ATOM 1831 N N . LEU A 1 232 ? -5.434 -3.542 -1.996 1.00 74.75 232 LEU A N 1
ATOM 1832 C CA . LEU A 1 232 ? -5.519 -3.139 -3.410 1.00 74.75 232 LEU A CA 1
ATOM 1833 C C . LEU A 1 232 ? -4.226 -3.362 -4.207 1.00 74.75 232 LEU A C 1
ATOM 1835 O O . LEU A 1 232 ? -4.221 -3.110 -5.413 1.00 74.75 232 LEU A O 1
ATOM 1839 N N . SER A 1 233 ? -3.139 -3.795 -3.564 1.00 77.88 233 SER A N 1
ATOM 1840 C CA . SER A 1 233 ? -1.836 -3.970 -4.213 1.00 77.88 233 SER A CA 1
ATOM 1841 C C . SER A 1 233 ? -1.566 -5.422 -4.630 1.00 77.88 233 SER A C 1
ATOM 1843 O O . SER A 1 233 ? -2.312 -6.354 -4.316 1.00 77.88 233 SER A O 1
ATOM 1845 N N . HIS A 1 234 ? -0.441 -5.627 -5.314 1.00 77.62 234 HIS A N 1
ATOM 1846 C CA . HIS A 1 234 ? 0.084 -6.942 -5.685 1.00 77.62 234 HIS A CA 1
ATOM 1847 C C . HIS A 1 234 ? 1.076 -7.509 -4.653 1.00 77.62 234 HIS A C 1
ATOM 1849 O O . HIS A 1 234 ? 2.008 -8.209 -5.025 1.00 77.62 234 HIS A O 1
ATOM 1855 N N . GLY A 1 235 ? 0.907 -7.178 -3.368 1.00 66.75 235 GLY A N 1
ATOM 1856 C CA . GLY A 1 235 ? 1.706 -7.712 -2.254 1.00 66.75 235 GLY A CA 1
ATOM 1857 C C . GLY A 1 235 ? 2.583 -6.669 -1.555 1.00 66.75 235 GLY A C 1
ATOM 1858 O O . GLY A 1 235 ? 2.803 -6.771 -0.349 1.00 66.75 235 GLY A O 1
ATOM 1859 N N . SER A 1 236 ? 3.013 -5.622 -2.267 1.00 79.88 236 SER A N 1
ATOM 1860 C CA . SER A 1 236 ? 3.758 -4.485 -1.700 1.00 79.88 236 SER A CA 1
ATOM 1861 C C . SER A 1 236 ? 2.915 -3.617 -0.767 1.00 79.88 236 SER A C 1
ATOM 1863 O O . SER A 1 236 ? 1.694 -3.521 -0.910 1.00 79.88 236 SER A O 1
ATOM 1865 N N . THR A 1 237 ? 3.584 -2.927 0.155 1.00 74.81 237 THR A N 1
ATOM 1866 C CA . THR A 1 237 ? 2.938 -2.029 1.119 1.00 74.81 237 THR A CA 1
ATOM 1867 C C . THR A 1 237 ? 3.164 -0.578 0.716 1.00 74.81 237 THR A C 1
ATOM 1869 O O . THR A 1 237 ? 4.303 -0.164 0.496 1.00 74.81 237 THR A O 1
ATOM 1872 N N . HIS A 1 238 ? 2.091 0.212 0.618 1.00 81.25 238 HIS A N 1
ATOM 1873 C CA . HIS A 1 238 ? 2.178 1.625 0.248 1.00 81.25 238 HIS A CA 1
ATOM 1874 C C . HIS A 1 238 ? 1.808 2.506 1.447 1.00 81.25 238 HIS A C 1
ATOM 1876 O O . HIS A 1 238 ? 0.641 2.486 1.823 1.00 81.25 238 HIS A O 1
ATOM 1882 N N . PRO A 1 239 ? 2.724 3.280 2.056 1.00 72.19 239 PRO A N 1
ATOM 1883 C CA . PRO A 1 239 ? 2.402 4.200 3.140 1.00 72.19 239 PRO A CA 1
ATOM 1884 C C . PRO A 1 239 ? 1.749 5.497 2.652 1.00 72.19 239 PRO A C 1
ATOM 1886 O O . PRO A 1 239 ? 2.086 6.020 1.587 1.00 72.19 239 PRO A O 1
ATOM 1889 N N . ALA A 1 240 ? 0.835 6.033 3.462 1.00 74.19 240 ALA A N 1
ATOM 1890 C CA . ALA A 1 240 ? 0.180 7.314 3.229 1.00 74.19 240 ALA A CA 1
ATOM 1891 C C . ALA A 1 240 ? 1.076 8.516 3.572 1.00 74.19 240 ALA A C 1
ATOM 1893 O O . ALA A 1 240 ? 1.998 8.440 4.384 1.00 74.19 240 ALA A O 1
ATOM 1894 N N . GLY A 1 241 ? 0.715 9.676 3.020 1.00 66.12 241 GLY A N 1
ATOM 1895 C CA . GLY A 1 241 ? 1.304 10.961 3.386 1.00 66.12 241 GLY A CA 1
ATOM 1896 C C . GLY A 1 241 ? 2.588 11.315 2.625 1.00 66.12 241 GLY A C 1
ATOM 1897 O O . GLY A 1 241 ? 3.058 10.572 1.765 1.00 66.12 241 GLY A O 1
ATOM 1898 N N . PRO A 1 242 ? 3.160 12.501 2.892 1.00 60.44 242 PRO A N 1
ATOM 1899 C CA . PRO A 1 242 ? 4.291 13.004 2.129 1.00 60.44 242 PRO A CA 1
ATOM 1900 C C . PRO A 1 242 ? 5.557 12.194 2.419 1.00 60.44 242 PRO A C 1
ATOM 1902 O O . PRO A 1 242 ? 5.882 11.919 3.574 1.00 60.44 242 PRO A O 1
ATOM 1905 N N . LYS A 1 243 ? 6.357 11.939 1.378 1.00 65.25 243 LYS A N 1
ATOM 1906 C CA . LYS A 1 243 ? 7.647 11.220 1.430 1.00 65.25 243 LYS A CA 1
ATOM 1907 C C . LYS A 1 243 ? 8.563 11.583 2.609 1.00 65.25 243 LYS A C 1
ATOM 1909 O O . LYS A 1 243 ? 9.264 10.738 3.160 1.00 65.25 243 LYS A O 1
ATOM 1914 N N . ARG A 1 244 ? 8.538 12.851 3.039 1.00 61.31 244 ARG A N 1
ATOM 1915 C CA . ARG A 1 244 ? 9.308 13.350 4.189 1.00 61.31 244 ARG A CA 1
ATOM 1916 C C . ARG A 1 244 ? 8.793 12.853 5.534 1.00 61.31 244 ARG A C 1
ATOM 1918 O O . ARG A 1 244 ? 9.614 12.602 6.407 1.00 61.31 244 ARG A O 1
ATOM 1925 N N . ALA A 1 245 ? 7.476 12.780 5.725 1.00 61.78 245 ALA A N 1
ATOM 1926 C CA . ALA A 1 245 ? 6.888 12.308 6.977 1.00 61.78 245 ALA A CA 1
ATOM 1927 C C . ALA A 1 245 ? 7.286 10.854 7.221 1.00 61.78 245 ALA A C 1
ATOM 1929 O O . ALA A 1 245 ? 7.656 10.499 8.336 1.00 61.78 245 ALA A O 1
ATOM 1930 N N . PHE A 1 246 ? 7.331 10.069 6.144 1.00 64.62 246 PHE A N 1
ATOM 1931 C CA . PHE A 1 246 ? 7.787 8.699 6.222 1.00 64.62 246 PHE A CA 1
ATOM 1932 C C . PHE A 1 246 ? 9.298 8.598 6.440 1.00 64.62 246 PHE A C 1
ATOM 1934 O O . PHE A 1 246 ? 9.704 7.931 7.371 1.00 64.62 246 PHE A O 1
ATOM 1941 N N . ALA A 1 247 ? 10.150 9.297 5.684 1.00 65.06 247 ALA A N 1
ATOM 1942 C CA . ALA A 1 247 ? 11.603 9.087 5.756 1.00 65.06 247 ALA A CA 1
ATOM 1943 C C . ALA A 1 247 ? 12.358 9.852 6.872 1.00 65.06 247 ALA A C 1
ATOM 1945 O O . ALA A 1 247 ? 13.476 9.477 7.236 1.00 65.06 247 ALA A O 1
ATOM 1946 N N . ARG A 1 248 ? 11.814 10.958 7.406 1.00 65.69 248 ARG A N 1
ATOM 1947 C CA . ARG A 1 248 ? 12.516 11.806 8.402 1.00 65.69 248 ARG A CA 1
ATOM 1948 C C . ARG A 1 248 ? 12.850 11.083 9.714 1.00 65.69 248 ARG A C 1
ATOM 1950 O O . ARG A 1 248 ? 13.977 11.254 10.173 1.00 65.69 248 ARG A O 1
ATOM 1957 N N . PRO A 1 249 ? 11.940 10.312 10.328 1.00 62.28 249 PRO A N 1
ATOM 1958 C CA . PRO A 1 249 ? 12.203 9.644 11.609 1.00 62.28 249 PRO A CA 1
ATOM 1959 C C . PRO A 1 249 ? 13.346 8.628 11.519 1.00 62.28 249 PRO A C 1
ATOM 1961 O O . PRO A 1 249 ? 14.102 8.451 12.468 1.00 62.28 249 PRO A O 1
ATOM 1964 N N . TRP A 1 250 ? 13.547 8.058 10.332 1.00 59.91 250 TRP A N 1
ATOM 1965 C CA . TRP A 1 250 ? 14.575 7.055 10.048 1.00 59.91 250 TRP A CA 1
ATOM 1966 C C . TRP A 1 250 ? 15.931 7.648 9.673 1.00 59.91 250 TRP A C 1
ATOM 1968 O O . TRP A 1 250 ? 16.972 7.042 9.905 1.00 59.91 250 TRP A O 1
ATOM 1978 N N . THR A 1 251 ? 15.931 8.853 9.104 1.00 58.59 251 THR A N 1
ATOM 1979 C CA . THR A 1 251 ? 17.151 9.549 8.662 1.00 58.59 251 THR A CA 1
ATOM 1980 C C . THR A 1 251 ? 17.706 10.518 9.714 1.00 58.59 251 THR A C 1
ATOM 1982 O O . THR A 1 251 ? 18.806 11.050 9.550 1.00 58.59 251 THR A O 1
ATOM 1985 N N . LYS A 1 252 ? 16.976 10.777 10.810 1.00 49.06 252 LYS A N 1
ATOM 1986 C CA . LYS A 1 252 ? 17.395 11.688 11.888 1.00 49.06 252 LYS A CA 1
ATOM 1987 C C . LYS A 1 252 ? 18.132 10.914 12.995 1.00 49.06 252 LYS A C 1
ATOM 1989 O O . LYS A 1 252 ? 17.578 10.001 13.598 1.00 49.06 252 LYS A O 1
ATOM 1994 N N . GLY A 1 253 ? 19.380 11.300 13.275 1.00 47.56 253 GLY A N 1
ATOM 1995 C CA . GLY A 1 253 ? 20.178 10.764 14.390 1.00 47.56 253 GLY A CA 1
ATOM 1996 C C . GLY A 1 253 ? 20.999 9.505 14.094 1.00 47.56 253 GLY A C 1
ATOM 1997 O O . GLY A 1 253 ? 21.627 8.992 15.006 1.00 47.56 253 GLY A O 1
ATOM 1998 N N . ASN A 1 254 ? 21.043 9.028 12.844 1.00 48.00 254 ASN A N 1
ATOM 1999 C CA . ASN A 1 254 ? 21.905 7.912 12.441 1.00 48.00 254 ASN A CA 1
ATOM 2000 C C . ASN A 1 254 ? 23.034 8.414 11.511 1.00 48.00 254 ASN A C 1
ATOM 2002 O O . ASN A 1 254 ? 22.908 8.319 10.287 1.00 48.00 254 ASN A O 1
ATOM 2006 N N . PRO A 1 255 ? 24.105 9.032 12.055 1.00 37.59 255 PRO A N 1
ATOM 2007 C CA . PRO A 1 255 ? 25.205 9.576 11.254 1.00 37.59 255 PRO A CA 1
ATOM 2008 C C . PRO A 1 255 ? 26.047 8.492 10.562 1.00 37.59 255 PRO A C 1
ATOM 2010 O O . PRO A 1 255 ? 26.781 8.816 9.634 1.00 37.59 255 PRO A O 1
ATOM 2013 N N . ALA A 1 256 ? 25.921 7.223 10.967 1.00 38.91 256 ALA A N 1
ATOM 2014 C CA . ALA A 1 256 ? 26.827 6.154 10.557 1.00 38.91 256 ALA A CA 1
ATOM 2015 C C . ALA A 1 256 ? 26.371 5.312 9.349 1.00 38.91 256 ALA A C 1
ATOM 2017 O O . ALA A 1 256 ? 27.123 4.436 8.934 1.00 38.91 256 ALA A O 1
ATOM 2018 N N . ARG A 1 257 ? 25.164 5.497 8.782 1.00 44.41 257 ARG A N 1
ATOM 2019 C CA . ARG A 1 257 ? 24.675 4.572 7.724 1.00 44.41 257 ARG A CA 1
ATOM 2020 C C . ARG A 1 257 ? 24.043 5.194 6.480 1.00 44.41 257 ARG A C 1
ATOM 2022 O O . ARG A 1 257 ? 24.172 4.598 5.422 1.00 44.41 257 ARG A O 1
ATOM 2029 N N . CYS A 1 258 ? 23.490 6.406 6.543 1.00 38.03 258 CYS A N 1
ATOM 2030 C CA . CYS A 1 258 ? 23.396 7.249 5.347 1.00 38.03 258 CYS A CA 1
ATOM 2031 C C . CYS A 1 258 ? 24.746 7.960 5.227 1.00 38.03 258 CYS A C 1
ATOM 2033 O O . CYS A 1 258 ? 25.003 8.852 6.037 1.00 38.03 258 CYS A O 1
ATOM 2035 N N . GLY A 1 259 ? 25.602 7.597 4.267 1.00 33.56 259 GLY A N 1
ATOM 2036 C CA . GLY A 1 259 ? 26.794 8.393 3.958 1.00 33.56 259 GLY A CA 1
ATOM 2037 C C . GLY A 1 259 ? 26.387 9.864 3.809 1.00 33.56 259 GLY A C 1
ATOM 2038 O O . GLY A 1 259 ? 25.667 10.217 2.882 1.00 33.56 259 GLY A O 1
ATOM 2039 N N . CYS A 1 260 ? 26.766 10.691 4.786 1.00 32.69 260 CYS A N 1
ATOM 2040 C CA . CYS A 1 260 ? 26.263 12.046 5.026 1.00 32.69 260 CYS A CA 1
ATOM 2041 C C . CYS A 1 260 ? 24.761 12.166 5.394 1.00 32.69 260 CYS A C 1
ATOM 2043 O O . CYS A 1 260 ? 23.850 12.086 4.569 1.00 32.69 260 CYS A O 1
ATOM 2045 N N . SER A 1 261 ? 24.486 12.554 6.645 1.00 45.66 261 SER A N 1
ATOM 2046 C CA . SER A 1 261 ? 23.153 13.002 7.097 1.00 45.66 261 SER A CA 1
ATOM 2047 C C . SER A 1 261 ? 22.633 14.243 6.341 1.00 45.66 261 SER A C 1
ATOM 2049 O O . SER A 1 261 ? 21.423 14.488 6.282 1.00 45.66 261 SER A O 1
ATOM 2051 N N . SER A 1 262 ? 23.536 15.014 5.727 1.00 47.56 262 SER A N 1
ATOM 2052 C CA . SER A 1 262 ? 23.228 16.067 4.756 1.00 47.56 262 SER A CA 1
ATOM 2053 C C . SER A 1 262 ? 22.724 15.487 3.434 1.00 47.56 262 SER A C 1
ATOM 2055 O O . SER A 1 262 ? 21.764 16.026 2.898 1.00 47.56 262 SER A O 1
ATOM 2057 N N . HIS A 1 263 ? 23.268 14.361 2.964 1.00 51.78 263 HIS A N 1
ATOM 2058 C CA . HIS A 1 263 ? 22.904 13.714 1.702 1.00 51.78 263 HIS A CA 1
ATOM 2059 C C . HIS A 1 263 ? 21.500 13.106 1.768 1.00 51.78 263 HIS A C 1
ATOM 2061 O O . HIS A 1 263 ? 20.676 13.424 0.926 1.00 51.78 263 HIS A O 1
ATOM 2067 N N . CYS A 1 264 ? 21.141 12.359 2.821 1.00 52.78 264 CYS A N 1
ATOM 2068 C CA . CYS A 1 264 ? 19.773 11.825 2.964 1.00 52.78 264 CYS A CA 1
ATOM 2069 C C . CYS A 1 264 ? 18.715 12.939 3.131 1.00 52.78 264 CYS A C 1
ATOM 2071 O O . CYS A 1 264 ? 17.644 12.880 2.526 1.00 52.78 264 CYS A O 1
ATOM 2073 N N . ARG A 1 265 ? 19.005 14.008 3.892 1.00 56.84 265 ARG A N 1
ATOM 2074 C CA . ARG A 1 265 ? 18.108 15.181 3.979 1.00 56.84 265 ARG A CA 1
ATOM 2075 C C . ARG A 1 265 ? 18.032 15.958 2.667 1.00 56.84 265 ARG A C 1
ATOM 2077 O O . ARG A 1 265 ? 16.956 16.459 2.334 1.00 56.84 265 ARG A O 1
ATOM 2084 N N . TRP A 1 266 ? 19.147 16.070 1.950 1.00 48.47 266 TRP A N 1
ATOM 2085 C CA . TRP A 1 266 ? 19.226 16.695 0.638 1.00 48.47 266 TRP A CA 1
ATOM 2086 C C . TRP A 1 266 ? 18.443 15.875 -0.384 1.00 48.47 266 TRP A C 1
ATOM 2088 O O . TRP A 1 266 ? 17.488 16.421 -0.908 1.00 48.47 266 TRP A O 1
ATOM 2098 N N . CYS A 1 267 ? 18.684 14.570 -0.536 1.00 54.59 267 CYS A N 1
ATOM 2099 C CA . CYS A 1 267 ? 17.895 13.655 -1.368 1.00 54.59 267 CYS A CA 1
ATOM 2100 C C . CYS A 1 267 ? 16.408 13.709 -1.013 1.00 54.59 267 CYS A C 1
ATOM 2102 O O . CYS A 1 267 ? 15.576 13.852 -1.892 1.00 54.59 267 CYS A O 1
ATOM 2104 N N . LEU A 1 268 ? 16.024 13.733 0.265 1.00 59.97 268 LEU A N 1
ATOM 2105 C CA . LEU A 1 268 ? 14.613 13.911 0.638 1.00 59.97 268 LEU A CA 1
ATOM 2106 C C . LEU A 1 268 ? 14.031 15.274 0.243 1.00 59.97 268 LEU A C 1
ATOM 2108 O O . LEU A 1 268 ? 12.810 15.415 0.120 1.00 59.97 268 LEU A O 1
ATOM 2112 N N . ARG A 1 269 ? 14.876 16.303 0.105 1.00 57.50 269 ARG A N 1
ATOM 2113 C CA . ARG A 1 269 ? 14.494 17.629 -0.395 1.00 57.50 269 ARG A CA 1
ATOM 2114 C C . ARG A 1 269 ? 14.522 17.741 -1.915 1.00 57.50 269 ARG A C 1
ATOM 2116 O O . ARG A 1 269 ? 13.704 18.491 -2.439 1.00 57.50 269 ARG A O 1
ATOM 2123 N N . THR A 1 270 ? 15.435 17.050 -2.583 1.00 50.34 270 THR A N 1
ATOM 2124 C CA . THR A 1 270 ? 15.754 17.220 -4.003 1.00 50.34 270 THR A CA 1
ATOM 2125 C C . THR A 1 270 ? 15.291 16.065 -4.873 1.00 50.34 270 THR A C 1
ATOM 2127 O O . THR A 1 270 ? 15.251 16.255 -6.084 1.00 50.34 270 THR A O 1
ATOM 2130 N N . ALA A 1 271 ? 14.891 14.925 -4.293 1.00 55.69 271 ALA A N 1
ATOM 2131 C CA . ALA A 1 271 ? 14.252 13.816 -4.991 1.00 55.69 271 ALA A CA 1
ATOM 2132 C C . ALA A 1 271 ? 12.987 14.354 -5.645 1.00 55.69 271 ALA A C 1
ATOM 2134 O O . ALA A 1 271 ? 11.942 14.543 -5.011 1.00 55.69 271 ALA A O 1
ATOM 2135 N N . ARG A 1 272 ? 13.137 14.690 -6.917 1.00 59.50 272 ARG A N 1
ATOM 2136 C CA . ARG A 1 272 ? 12.067 15.055 -7.823 1.00 59.50 272 ARG A CA 1
ATOM 2137 C C . ARG A 1 272 ? 11.729 13.801 -8.614 1.00 59.50 272 ARG A C 1
ATOM 2139 O O . ARG A 1 272 ? 12.647 13.030 -8.897 1.00 59.50 272 ARG A O 1
ATOM 2146 N N . PRO A 1 273 ? 10.470 13.626 -9.023 1.00 54.53 273 PRO A N 1
ATOM 2147 C CA . PRO A 1 273 ? 10.071 12.428 -9.743 1.00 54.53 273 PRO A CA 1
ATOM 2148 C C . PRO A 1 273 ? 10.951 12.142 -10.974 1.00 54.53 273 PRO A C 1
ATOM 2150 O O . PRO A 1 273 ? 11.210 10.993 -11.279 1.00 54.53 273 PRO A O 1
ATOM 2153 N N . SER A 1 274 ? 11.495 13.173 -11.632 1.00 56.22 274 SER A N 1
ATOM 2154 C CA . SER A 1 274 ? 12.380 13.074 -12.805 1.00 56.22 274 SER A CA 1
ATOM 2155 C C . SER A 1 274 ? 13.893 13.063 -12.506 1.00 56.22 274 SER A C 1
ATOM 2157 O O . SER A 1 274 ? 14.702 13.237 -13.416 1.00 56.22 274 SER A O 1
ATOM 2159 N N . SER A 1 275 ? 14.307 12.920 -11.244 1.00 65.06 275 SER A N 1
ATOM 2160 C CA . SER A 1 275 ? 15.730 12.920 -10.864 1.00 65.06 275 SER A CA 1
ATOM 2161 C C . SER A 1 275 ? 16.385 11.544 -11.035 1.00 65.06 275 SER A C 1
ATOM 2163 O O . SER A 1 275 ? 15.701 10.522 -11.053 1.00 65.06 275 SER A O 1
ATOM 2165 N N . ARG A 1 276 ? 17.721 11.510 -11.168 1.00 73.19 276 ARG A N 1
ATOM 2166 C CA . ARG A 1 276 ? 18.470 10.246 -11.256 1.00 73.19 276 ARG A CA 1
ATOM 2167 C C . ARG A 1 276 ? 18.244 9.404 -9.988 1.00 73.19 276 ARG A C 1
ATOM 2169 O O . ARG A 1 276 ? 18.301 9.974 -8.893 1.00 73.19 276 ARG A O 1
ATOM 2176 N N . PRO A 1 277 ? 18.049 8.077 -10.115 1.00 77.00 277 PRO A N 1
ATOM 2177 C CA . PRO A 1 277 ? 17.911 7.213 -8.955 1.00 77.00 277 PRO A CA 1
ATOM 2178 C C . PRO A 1 277 ? 19.121 7.335 -8.035 1.00 77.00 277 PRO A C 1
ATOM 2180 O O . PRO A 1 277 ? 20.262 7.368 -8.499 1.00 77.00 277 PRO A O 1
ATOM 2183 N N . THR A 1 278 ? 18.871 7.416 -6.733 1.00 77.69 278 THR A N 1
ATOM 2184 C CA . THR A 1 278 ? 19.924 7.492 -5.713 1.00 77.69 278 THR A CA 1
ATOM 2185 C C . THR A 1 278 ? 19.655 6.452 -4.639 1.00 77.69 278 THR A C 1
ATOM 2187 O O . THR A 1 278 ? 18.541 6.375 -4.128 1.00 77.69 278 THR A O 1
ATOM 2190 N N . VAL A 1 279 ? 20.668 5.668 -4.276 1.00 76.81 279 VAL A N 1
ATOM 2191 C CA . VAL A 1 279 ? 20.566 4.643 -3.231 1.00 76.81 279 VAL A CA 1
ATOM 2192 C C . VAL A 1 279 ? 21.323 5.113 -1.998 1.00 76.81 279 VAL A C 1
ATOM 2194 O O . VAL A 1 279 ? 22.491 5.485 -2.087 1.00 76.81 279 VAL A O 1
ATOM 2197 N N . ALA A 1 280 ? 20.663 5.080 -0.845 1.00 70.62 280 ALA A N 1
ATOM 2198 C CA . ALA A 1 280 ? 21.286 5.333 0.446 1.00 70.62 280 ALA A CA 1
ATOM 2199 C C . ALA A 1 280 ? 21.272 4.047 1.287 1.00 70.62 280 ALA A C 1
ATOM 2201 O O . ALA A 1 280 ? 20.196 3.457 1.449 1.00 70.62 280 ALA A O 1
ATOM 2202 N N . PRO A 1 281 ? 22.419 3.614 1.849 1.00 69.12 281 PRO A N 1
ATOM 2203 C CA . PRO A 1 281 ? 22.429 2.502 2.782 1.00 69.12 281 PRO A CA 1
ATOM 2204 C C . PRO A 1 281 ? 21.583 2.847 4.006 1.00 69.12 281 PRO A C 1
ATOM 2206 O O . PRO A 1 281 ? 21.517 3.993 4.459 1.00 69.12 281 PRO A O 1
ATOM 2209 N N . PHE A 1 282 ? 20.897 1.843 4.533 1.00 68.44 282 PHE A N 1
ATOM 2210 C CA . PHE A 1 282 ? 20.008 2.008 5.668 1.00 68.44 282 PHE A CA 1
ATOM 2211 C C . PHE A 1 282 ? 19.898 0.680 6.411 1.00 68.44 282 PHE A C 1
ATOM 2213 O O . PHE A 1 282 ? 19.944 -0.375 5.799 1.00 68.44 282 PHE A O 1
ATOM 2220 N N . SER A 1 283 ? 19.787 0.713 7.735 1.00 72.19 283 SER A N 1
ATOM 2221 C CA . SER A 1 283 ? 19.502 -0.496 8.504 1.00 72.19 283 SER A CA 1
ATOM 2222 C C . SER A 1 283 ? 18.501 -0.170 9.587 1.00 72.19 283 SER A C 1
ATOM 2224 O O . SER A 1 283 ? 18.766 0.660 10.459 1.00 72.19 283 SER A O 1
ATOM 2226 N N . SER A 1 284 ? 17.327 -0.780 9.497 1.00 73.00 284 SER A N 1
ATOM 2227 C CA . SER A 1 284 ? 16.335 -0.797 10.567 1.00 73.00 284 SER A CA 1
ATOM 2228 C C . SER A 1 284 ? 15.471 -2.052 10.426 1.00 73.00 284 SER A C 1
ATOM 2230 O O . SER A 1 284 ? 15.124 -2.407 9.294 1.00 73.00 284 SER A O 1
ATOM 2232 N N . PRO A 1 285 ? 15.136 -2.722 11.541 1.00 78.56 285 PRO A N 1
ATOM 2233 C CA . PRO A 1 285 ? 14.160 -3.801 11.553 1.00 78.56 285 PRO A CA 1
ATOM 2234 C C . PRO A 1 285 ? 12.818 -3.366 10.953 1.00 78.56 285 PRO A C 1
ATOM 2236 O O . PRO A 1 285 ? 12.333 -2.256 11.207 1.00 78.56 285 PRO A O 1
ATOM 2239 N N . ILE A 1 286 ? 12.219 -4.259 10.174 1.00 79.94 286 ILE A N 1
ATOM 2240 C CA . ILE A 1 286 ? 10.855 -4.172 9.668 1.00 79.94 286 ILE A CA 1
ATOM 2241 C C . ILE A 1 286 ? 10.163 -5.522 9.844 1.00 79.94 286 ILE A C 1
ATOM 2243 O O . ILE A 1 286 ? 10.731 -6.570 9.541 1.00 79.94 286 ILE A O 1
ATOM 2247 N N . SER A 1 287 ? 8.918 -5.497 10.293 1.00 80.12 287 SER A N 1
ATOM 2248 C CA . SER A 1 287 ? 8.060 -6.672 10.317 1.00 80.12 287 SER A CA 1
ATOM 2249 C C . SER A 1 287 ? 6.667 -6.351 9.796 1.00 80.12 287 SER A C 1
ATOM 2251 O O . SER A 1 287 ? 6.200 -5.210 9.816 1.00 80.12 287 SER A O 1
ATOM 2253 N N . THR A 1 288 ? 6.001 -7.384 9.307 1.00 74.88 288 THR A N 1
ATOM 2254 C CA . THR A 1 288 ? 4.566 -7.380 9.015 1.00 74.88 288 THR A CA 1
ATOM 2255 C C . THR A 1 288 ? 3.883 -8.337 9.975 1.00 74.88 288 THR A C 1
ATOM 2257 O O . THR A 1 288 ? 4.311 -9.488 10.093 1.00 74.88 288 THR A O 1
ATOM 2260 N N . ASP A 1 289 ? 2.807 -7.893 10.605 1.00 76.94 289 ASP A N 1
ATOM 2261 C CA . ASP A 1 289 ? 1.987 -8.720 11.477 1.00 76.94 289 ASP A CA 1
ATOM 2262 C C . ASP A 1 289 ? 0.582 -8.936 10.884 1.00 76.94 289 ASP A C 1
ATOM 2264 O O . ASP A 1 289 ? 0.118 -8.203 10.005 1.00 76.94 289 ASP A O 1
ATOM 2268 N N . SER A 1 290 ? -0.086 -9.991 11.355 1.00 69.94 290 SER A N 1
ATOM 2269 C CA . SER A 1 290 ? -1.484 -10.309 11.024 1.00 69.94 290 SER A CA 1
ATOM 2270 C C . SER A 1 290 ? -2.392 -10.268 12.254 1.00 69.94 290 SER A C 1
ATOM 2272 O O . SER A 1 290 ? -3.433 -10.939 12.304 1.00 69.94 290 SER A O 1
ATOM 2274 N N . THR A 1 291 ? -1.980 -9.523 13.279 1.00 65.62 291 THR A N 1
ATOM 2275 C CA . THR A 1 291 ? -2.777 -9.348 14.490 1.00 65.62 291 THR A CA 1
ATOM 2276 C C . THR A 1 291 ? -3.944 -8.433 14.165 1.00 65.62 291 THR A C 1
ATOM 2278 O O . THR A 1 291 ? -3.769 -7.288 13.770 1.00 65.62 291 THR A O 1
ATOM 2281 N N . ALA A 1 292 ? -5.167 -8.947 14.265 1.00 56.28 292 ALA A N 1
ATOM 2282 C CA . ALA A 1 292 ? -6.334 -8.103 14.075 1.00 56.28 292 ALA A CA 1
ATOM 2283 C C . ALA A 1 292 ? -6.369 -7.060 15.205 1.00 56.28 292 ALA A C 1
ATOM 2285 O O . ALA A 1 292 ? -6.321 -7.420 16.383 1.00 56.28 292 ALA A O 1
ATOM 2286 N N . SER A 1 293 ? -6.423 -5.774 14.854 1.00 49.03 293 SER A N 1
ATOM 2287 C CA . SER A 1 293 ? -6.502 -4.687 15.826 1.00 49.03 293 SER A CA 1
ATOM 2288 C C . SER A 1 293 ? -7.888 -4.686 16.477 1.00 49.03 293 SER A C 1
ATOM 2290 O O . SER A 1 293 ? -8.827 -4.074 15.976 1.00 49.03 293 SER A O 1
ATOM 2292 N N . TRP A 1 294 ? -8.036 -5.391 17.595 1.00 42.25 294 TRP A N 1
ATOM 2293 C CA . TRP A 1 294 ? -9.230 -5.294 18.448 1.00 42.25 294 TRP A CA 1
ATOM 2294 C C . TRP A 1 294 ? -9.060 -4.251 19.560 1.00 42.25 294 TRP A C 1
ATOM 2296 O O . TRP A 1 294 ? -10.000 -3.959 20.294 1.00 42.25 294 TRP A O 1
ATOM 2306 N N . THR A 1 295 ? -7.863 -3.677 19.676 1.00 39.22 295 THR A N 1
ATOM 2307 C CA . THR A 1 295 ? -7.482 -2.692 20.686 1.00 39.22 295 THR A CA 1
ATOM 2308 C C . THR A 1 295 ? -7.284 -1.322 20.043 1.00 39.22 295 THR A C 1
ATOM 2310 O O . THR A 1 295 ? -6.161 -0.837 19.905 1.00 39.22 295 THR A O 1
ATOM 2313 N N . THR A 1 296 ? -8.368 -0.668 19.633 1.00 32.06 296 THR A N 1
ATOM 2314 C CA . THR A 1 296 ? -8.320 0.758 19.290 1.00 32.06 296 THR A CA 1
ATOM 2315 C C . THR A 1 296 ? -8.412 1.558 20.591 1.00 32.06 296 THR A C 1
ATOM 2317 O O . THR A 1 296 ? -9.445 1.527 21.246 1.00 32.06 296 THR A O 1
ATOM 2320 N N . ARG A 1 297 ? -7.320 2.244 20.967 1.00 32.38 297 ARG A N 1
ATOM 2321 C CA . ARG A 1 297 ? -7.211 3.235 22.064 1.00 32.38 297 ARG A CA 1
ATOM 2322 C C . ARG A 1 297 ? -7.990 2.892 23.345 1.00 32.38 297 ARG A C 1
ATOM 2324 O O . ARG A 1 297 ? -9.092 3.393 23.558 1.00 32.38 297 ARG A O 1
ATOM 2331 N N . CYS A 1 298 ? -7.338 2.212 24.291 1.00 25.89 298 CYS A N 1
ATOM 2332 C CA . CYS A 1 298 ? -7.582 2.564 25.693 1.00 25.89 298 CYS A CA 1
ATOM 2333 C C . CYS A 1 298 ? -7.316 4.074 25.814 1.00 25.89 298 CYS A C 1
ATOM 2335 O O . CYS A 1 298 ? -6.249 4.543 25.415 1.00 25.89 298 CYS A O 1
ATOM 2337 N N . GLY A 1 299 ? -8.339 4.835 26.201 1.00 25.67 299 GLY A N 1
ATOM 2338 C CA . GLY A 1 299 ? -8.362 6.290 26.092 1.00 25.67 299 GLY A CA 1
ATOM 2339 C C . GLY A 1 299 ? -7.150 6.974 26.725 1.00 25.67 299 GLY A C 1
ATOM 2340 O O . GLY A 1 299 ? -6.591 6.508 27.713 1.00 25.67 299 GLY A O 1
ATOM 2341 N N . ASN A 1 300 ? -6.773 8.120 26.156 1.00 28.91 300 ASN A N 1
ATOM 2342 C CA . ASN A 1 300 ? -5.870 9.072 26.794 1.00 28.91 300 ASN A CA 1
ATOM 2343 C C . ASN A 1 300 ? -6.403 9.423 28.193 1.00 28.91 300 ASN A C 1
ATOM 2345 O O . ASN A 1 300 ? -7.373 10.168 28.324 1.00 28.91 300 ASN A O 1
ATOM 2349 N N . GLY A 1 301 ? -5.762 8.890 29.229 1.00 25.20 301 GLY A N 1
ATOM 2350 C CA . GLY A 1 301 ? -6.006 9.225 30.627 1.00 25.20 301 GLY A CA 1
ATOM 2351 C C . GLY A 1 301 ? -5.378 8.178 31.551 1.00 25.20 301 GLY A C 1
ATOM 2352 O O . GLY A 1 301 ? -5.426 6.992 31.228 1.00 25.20 301 GLY A O 1
ATOM 2353 N N . PRO A 1 302 ? -4.783 8.568 32.692 1.00 25.27 302 PRO A N 1
ATOM 2354 C CA . PRO A 1 302 ? -4.184 7.625 33.623 1.00 25.27 302 PRO A CA 1
ATOM 2355 C C . PRO A 1 302 ? -5.315 6.926 34.381 1.00 25.27 302 PRO A C 1
ATOM 2357 O O . PRO A 1 302 ? -5.715 7.352 35.459 1.00 25.27 302 PRO A O 1
ATOM 2360 N N . ARG A 1 303 ? -5.897 5.881 33.796 1.00 25.89 303 ARG A N 1
ATOM 2361 C CA . ARG A 1 303 ? -6.747 4.946 34.531 1.00 25.89 303 ARG A CA 1
ATOM 2362 C C . ARG A 1 303 ? -6.266 3.540 34.239 1.00 25.89 303 ARG A C 1
ATOM 2364 O O . ARG A 1 303 ? -6.337 3.037 33.123 1.00 25.89 303 ARG A O 1
ATOM 2371 N N . THR A 1 304 ? -5.685 2.991 35.290 1.00 25.09 304 THR A N 1
ATOM 2372 C CA . THR A 1 304 ? -5.325 1.604 35.518 1.00 25.09 304 THR A CA 1
ATOM 2373 C C . THR A 1 304 ? -6.249 0.630 34.783 1.00 25.09 304 THR A C 1
ATOM 2375 O O . THR A 1 304 ? -7.468 0.659 34.940 1.00 25.09 304 THR A O 1
ATOM 2378 N N . CYS A 1 305 ? -5.659 -0.280 34.006 1.00 26.22 305 CYS A N 1
ATOM 2379 C CA . CYS A 1 305 ? -6.319 -1.525 33.624 1.00 26.22 305 CYS A CA 1
ATOM 2380 C C . CYS A 1 305 ? -6.423 -2.396 34.886 1.00 26.22 305 CYS A C 1
ATOM 2382 O O . CYS A 1 305 ? -5.580 -3.253 35.129 1.00 26.22 305 CYS A O 1
ATOM 2384 N N . GLY A 1 306 ? -7.394 -2.094 35.747 1.00 23.52 306 GLY A N 1
ATOM 2385 C CA . GLY A 1 306 ? -7.736 -2.915 36.901 1.00 23.52 306 GLY A CA 1
ATOM 2386 C C . GLY A 1 306 ? -8.775 -3.955 36.504 1.00 23.52 306 GLY A C 1
ATOM 2387 O O . GLY A 1 306 ? -9.816 -3.605 35.947 1.00 23.52 306 GLY A O 1
ATOM 2388 N N . LEU A 1 307 ? -8.498 -5.225 36.799 1.00 25.39 307 LEU A N 1
ATOM 2389 C CA . LEU A 1 307 ? -9.532 -6.255 36.882 1.00 25.39 307 LEU A CA 1
ATOM 2390 C C . LEU A 1 307 ? -10.622 -5.790 37.871 1.00 25.39 307 LEU A C 1
ATOM 2392 O O . LEU A 1 307 ? -10.285 -5.171 38.885 1.00 25.39 307 LEU A O 1
ATOM 2396 N N . PRO A 1 308 ? -11.913 -6.060 37.607 1.00 25.27 308 PRO A N 1
ATOM 2397 C CA . PRO A 1 308 ? -12.968 -5.756 38.565 1.00 25.27 308 PRO A CA 1
ATOM 2398 C C . PRO A 1 308 ? -12.702 -6.496 39.890 1.00 25.27 308 PRO A C 1
ATOM 2400 O O . PRO A 1 308 ? -12.247 -7.644 39.867 1.00 25.27 308 PRO A O 1
ATOM 2403 N N . PRO A 1 309 ? -12.966 -5.868 41.049 1.00 24.16 309 PRO A N 1
ATOM 2404 C CA . PRO A 1 309 ? -12.772 -6.514 42.340 1.00 24.16 309 PRO A CA 1
ATOM 2405 C C . PRO A 1 309 ? -13.754 -7.687 42.460 1.00 24.16 309 PRO A C 1
ATOM 2407 O O . PRO A 1 309 ? -14.965 -7.481 42.404 1.00 24.16 309 PRO A O 1
ATOM 2410 N N . GLY A 1 310 ? -13.235 -8.914 42.591 1.00 32.91 310 GLY A N 1
ATOM 2411 C CA . GLY A 1 310 ? -14.049 -10.110 42.848 1.00 32.91 310 GLY A CA 1
ATOM 2412 C C . GLY A 1 310 ? -13.711 -11.383 42.062 1.00 32.91 310 GLY A C 1
ATOM 2413 O O . GLY A 1 310 ? -14.416 -12.372 42.229 1.00 32.91 310 GLY A O 1
ATOM 2414 N N . ALA A 1 311 ? -12.669 -11.414 41.225 1.00 27.19 311 ALA A N 1
ATOM 2415 C CA . ALA A 1 311 ? -12.236 -12.667 40.596 1.00 27.19 311 ALA A CA 1
ATOM 2416 C C . ALA A 1 311 ? -11.374 -13.499 41.578 1.00 27.19 311 ALA A C 1
ATOM 2418 O O . ALA A 1 311 ? -10.362 -12.980 42.055 1.00 27.19 311 ALA A O 1
ATOM 2419 N N . PRO A 1 312 ? -11.742 -14.755 41.903 1.00 27.33 312 PRO A N 1
ATOM 2420 C CA . PRO A 1 312 ? -10.943 -15.603 42.782 1.00 27.33 312 PRO A CA 1
ATOM 2421 C C . PRO A 1 312 ? -9.602 -15.957 42.126 1.00 27.33 312 PRO A C 1
ATOM 2423 O O . PRO A 1 312 ? -9.535 -16.272 40.937 1.00 27.33 312 PRO A O 1
ATOM 2426 N N . SER A 1 313 ? -8.531 -15.884 42.915 1.00 29.22 313 SER A N 1
ATOM 2427 C CA . SER A 1 313 ? -7.182 -16.283 42.524 1.00 29.22 313 SER A CA 1
ATOM 2428 C C . SER A 1 313 ? -7.129 -17.790 42.286 1.00 29.22 313 SER A C 1
ATOM 2430 O O . SER A 1 313 ? -7.319 -18.561 43.225 1.00 29.22 313 SER A O 1
ATOM 2432 N N . ALA A 1 314 ? -6.831 -18.212 41.060 1.00 28.75 314 ALA A N 1
ATOM 2433 C CA . ALA A 1 314 ? -6.391 -19.577 40.807 1.00 28.75 314 ALA A CA 1
ATOM 2434 C C . ALA A 1 314 ? -4.891 -19.660 41.133 1.00 28.75 314 ALA A C 1
ATOM 2436 O O . ALA A 1 314 ? -4.045 -19.289 40.320 1.00 28.75 314 ALA A O 1
ATOM 2437 N N . GLN A 1 315 ? -4.592 -20.052 42.371 1.00 28.02 315 GLN A N 1
ATOM 2438 C CA . GLN A 1 315 ? -3.389 -20.816 42.682 1.00 28.02 315 GLN A CA 1
ATOM 2439 C C . GLN A 1 315 ? -3.734 -22.282 42.414 1.00 28.02 315 GLN A C 1
ATOM 2441 O O . GLN A 1 315 ? -4.721 -22.764 42.968 1.00 28.02 315 GLN A O 1
ATOM 2446 N N . ASP A 1 316 ? -3.015 -22.884 41.466 1.00 33.75 316 ASP A N 1
ATOM 2447 C CA . ASP A 1 316 ? -2.420 -24.235 41.482 1.00 33.75 316 ASP A CA 1
ATOM 2448 C C . ASP A 1 316 ? -1.948 -24.607 40.065 1.00 33.75 316 ASP A C 1
ATOM 2450 O O . ASP A 1 316 ? -2.782 -24.653 39.130 1.00 33.75 316 ASP A O 1
#

Foldseek 3Di:
DQQVLLCVVVLAPPPDDDDPDLDDRNLSSLLSVQVLVLHHSPSDCDPVSVVVSPQDPVNVVVLVVVLVVLVVVDPPCDDQWEWEQAQQQQKIFIWGADPNDIDTPDIFGKFFAAPPQQHQDWDKWKFWKKKFLDKDFDPLVCCQPPVLVVCVVPVVVLVVQQKWKAAPVRDTHSHDDPVSSVCSVVVRITIIGGQALNHQQHGMWTDTDDPQPEIEGAGSCQVLRVDSHRNDDNNHMHTHDQPCSVCVVQLPPCPPFFVDSCVSVVSSVPRHSNDDMDMTTGTHMYTYGNNNCSDDDPDPDPDDPDDPPDDDDDDD

Sequence (316 aa):
MLTRRLIAMGDLPTGTPAPERYEGALMEGVKAFQARHGLEADGAIGAGTLAQLNVSPASRVRQIELTLERLRWTPLLEGPRMIVVNVPEFVLRAYEVHDSNVQVKVEMKVIVGKALDTRTPLFKEHMRFIEFSPYWNVPPSIARAETLPRLRRDAGYFERQGFEFVGADGKAVTTLSAASLDAVQRGQMRIRQRPGPMNALGDIKFVFPNNDNIYLHHTPAPKLFTRDRRDLSHGSTHPAGPKRAFARPWTKGNPARCGCSSHCRWCLRTARPSSRPTVAPFSSPISTDSTASWTTRCGNGPRTCGLPPGAPSAQD

Organism: NCBI:txid1127483

InterPro domains:
  IPR002477 Peptidoglycan binding-like [PF01471] (3-53)
  IPR005490 L,D-transpeptidase catalytic domain [PF03734] (81-235)
  IPR005490 L,D-transpeptidase catalytic domain [cd16913] (82-235)
  IPR036365 PGBD-like superfamily [SSF47090] (2-61)
  IPR036366 PGBD superfamily [G3DSA:1.10.101.10] (1-55)
  IPR038063 L,D-transpeptidase catalytic domain-like [SSF141523] (79-235)
  IPR052905 L,D-transpeptidase YkuD-like [PTHR41533] (3-235)

Radius of gyration: 24.04 Å; chains: 1; bounding box: 66×42×75 Å

pLDDT: mean 77.6, std 18.98, range [23.52, 97.5]